Protein AF-A0A2D4EKM4-F1 (afdb_monomer_lite)

Radius of gyration: 16.89 Å; chains: 1; bounding box: 42×37×48 Å

Organism: Micrurus corallinus (NCBI:txid54390)

Secondary structure (DSSP, 8-state):
---HHHHHHHHHTTHHHHHHHHHH--GGGTTSSS--S--HHHHHHHHHHHHHHHHTS-SSHHHHHHHHHHHHHHHHHHHHHHHHHHHHHHHTT--GGGSPPPPTTTTTHHHHHHHHHHHTTSHHHHHHHHHTTHHHHHHHHHHHHHHHH-S---HHHHHHHHHHHHHHHHHHTT-HHHHHHHHHT-HHHHHT-

Sequence (193 aa):
SSSQDSCIAMRQSGCLPLLIQLLHGNDKDSVLLGNSRGSKEARARASAALHNIIHSQPDDKRGRREIRVLHLLEQIRAYCETCWEWQEAHDQGMDQDKNPMPAPVDHQICPAVCVLMKLSFDEEHRHAMNELGGLQAIAELLQVDCEMYGLTNDHYSVTLRRYAGMALTNLTFGDVANKVGLNLFGFTVIFAL

InterPro domains:
  IPR000225 Armadillo [SM00185] (3-55)
  IPR000225 Armadillo [SM00185] (122-173)
  IPR011989 Armadillo-like helical [G3DSA:1.25.10.10] (1-186)
  IPR016024 Armadillo-type fold [SSF48371] (3-179)
  IPR026818 Adenomatous polyposis coli (APC) family [PTHR12607] (1-180)
  IPR041257 Adenomatous polyposis coli (APC) repeat [PF18797] (56-129)

pLDDT: mean 84.2, std 14.73, range [34.88, 98.12]

Structure (mmCIF, N/CA/C/O backbone):
data_AF-A0A2D4EKM4-F1
#
_entry.id   AF-A0A2D4EKM4-F1
#
loop_
_atom_site.group_PDB
_atom_site.id
_atom_site.type_symbol
_atom_site.label_atom_id
_atom_site.label_alt_id
_atom_site.label_comp_id
_atom_site.label_asym_id
_atom_site.label_entity_id
_atom_site.label_seq_id
_atom_site.pdbx_PDB_ins_code
_atom_site.Cartn_x
_atom_site.Cartn_y
_atom_site.Cartn_z
_atom_site.occupancy
_atom_site.B_iso_or_equiv
_atom_site.auth_seq_id
_atom_site.auth_comp_id
_atom_site.auth_asym_id
_atom_site.auth_atom_id
_atom_site.pdbx_PDB_model_num
ATOM 1 N N . SER A 1 1 ? -15.836 18.345 -0.796 1.00 41.06 1 SER A N 1
ATOM 2 C CA . SER A 1 1 ? -16.408 18.533 0.549 1.00 41.06 1 SER A CA 1
ATOM 3 C C . SER A 1 1 ? -15.737 17.523 1.463 1.00 41.06 1 SER A C 1
ATOM 5 O O . SER A 1 1 ? -15.853 16.342 1.179 1.00 41.06 1 SER A O 1
ATOM 7 N N . SER A 1 2 ? -14.929 17.956 2.431 1.00 62.12 2 SER A N 1
ATOM 8 C CA . SER A 1 2 ? -14.086 17.078 3.265 1.00 62.12 2 SER A CA 1
ATOM 9 C C . SER A 1 2 ? -14.175 17.545 4.717 1.00 62.12 2 SER A C 1
ATOM 11 O O . SER A 1 2 ? -13.229 18.123 5.246 1.00 62.12 2 SER A O 1
ATOM 13 N N . SER A 1 3 ? -15.344 17.397 5.343 1.00 80.38 3 SER A N 1
ATOM 14 C CA . SER A 1 3 ? -15.441 17.608 6.789 1.00 80.38 3 SER A CA 1
ATOM 15 C C . SER A 1 3 ? -14.925 16.371 7.522 1.00 80.38 3 SER A C 1
ATOM 17 O O . SER A 1 3 ? -15.154 15.245 7.076 1.00 80.38 3 SER A O 1
ATOM 19 N N . GLN A 1 4 ? -14.246 16.577 8.651 1.00 83.69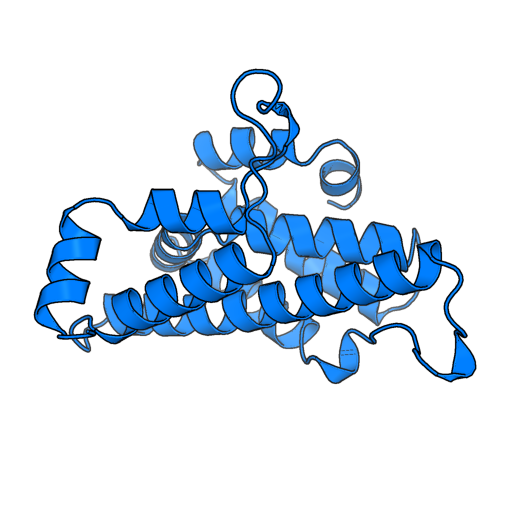 4 GLN A N 1
ATOM 20 C CA . GLN A 1 4 ? -13.749 15.500 9.514 1.00 83.69 4 GLN A CA 1
ATOM 21 C C . GLN A 1 4 ? -14.877 14.526 9.903 1.00 83.69 4 GLN A C 1
ATOM 23 O O . GLN A 1 4 ? -14.699 13.311 9.838 1.00 83.69 4 GLN A O 1
ATOM 28 N N . ASP A 1 5 ? -16.075 15.053 10.171 1.00 85.94 5 ASP A N 1
ATOM 29 C CA . ASP A 1 5 ? -17.273 14.257 10.459 1.00 85.94 5 ASP A CA 1
ATOM 30 C C . ASP A 1 5 ? -17.682 13.349 9.290 1.00 85.94 5 ASP A C 1
ATOM 32 O O . ASP A 1 5 ? -18.097 12.210 9.505 1.00 85.94 5 ASP A O 1
ATOM 36 N N . SER A 1 6 ? -17.508 13.806 8.041 1.00 88.31 6 SER A N 1
ATOM 37 C CA . SER A 1 6 ? -17.771 12.975 6.857 1.00 88.31 6 SER A CA 1
ATOM 38 C C . SER A 1 6 ? -16.787 11.809 6.770 1.00 88.31 6 SER A C 1
ATOM 40 O O . SER A 1 6 ? -17.187 10.694 6.450 1.00 88.31 6 SER A O 1
ATOM 42 N N . CYS A 1 7 ? -15.507 12.033 7.081 1.00 90.44 7 CYS A N 1
ATOM 43 C CA . CYS A 1 7 ? -14.489 10.980 7.103 1.00 90.44 7 CYS A CA 1
ATOM 44 C C . CYS A 1 7 ? -14.768 9.923 8.178 1.00 90.44 7 CYS A C 1
ATOM 46 O O . CYS A 1 7 ? -14.654 8.724 7.913 1.00 90.44 7 CYS A O 1
ATOM 48 N N . ILE A 1 8 ? -15.194 10.362 9.365 1.00 87.50 8 ILE A N 1
ATOM 49 C CA . ILE A 1 8 ? -15.592 9.470 10.459 1.00 87.50 8 ILE A CA 1
ATOM 50 C C . ILE A 1 8 ? -16.813 8.638 10.044 1.00 87.50 8 ILE A C 1
ATOM 52 O O . ILE A 1 8 ? -16.794 7.412 10.175 1.00 87.50 8 ILE A O 1
ATOM 56 N N . ALA A 1 9 ? -17.839 9.275 9.471 1.00 89.31 9 ALA A N 1
ATOM 57 C CA . ALA A 1 9 ? -19.031 8.588 8.977 1.00 89.31 9 ALA A CA 1
ATOM 58 C C . ALA A 1 9 ? -18.700 7.575 7.865 1.00 89.31 9 ALA A C 1
ATOM 60 O O . ALA A 1 9 ? -19.178 6.440 7.897 1.00 89.31 9 ALA A O 1
ATOM 61 N N . MET A 1 10 ? -17.823 7.935 6.919 1.00 90.00 10 MET A N 1
ATOM 62 C CA . MET A 1 10 ? -17.363 7.021 5.867 1.00 90.00 10 MET A CA 1
ATOM 63 C C . MET A 1 10 ? -16.674 5.788 6.453 1.00 90.00 10 MET A C 1
ATOM 65 O O . MET A 1 10 ? -16.961 4.665 6.031 1.00 90.00 10 MET A O 1
ATOM 69 N N . ARG A 1 11 ? -15.814 5.960 7.462 1.00 89.50 11 ARG A N 1
ATOM 70 C CA . ARG A 1 11 ? -15.169 4.822 8.121 1.00 89.50 11 ARG A CA 1
ATOM 71 C C . ARG A 1 11 ? -16.187 3.900 8.790 1.00 89.50 11 ARG A C 1
ATOM 73 O O . ARG A 1 11 ? -16.121 2.689 8.601 1.00 89.50 11 ARG A O 1
ATOM 80 N N . GLN A 1 12 ? -17.144 4.471 9.519 1.00 89.31 12 GLN A N 1
ATOM 81 C CA 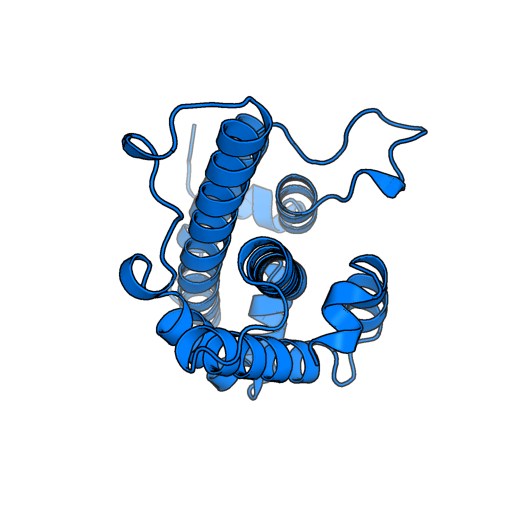. GLN A 1 12 ? -18.196 3.717 10.211 1.00 89.31 12 GLN A CA 1
ATOM 82 C C . GLN A 1 12 ? -19.139 2.989 9.247 1.00 89.31 12 GLN A C 1
ATOM 84 O O . GLN A 1 12 ? -19.635 1.915 9.573 1.00 89.31 12 GLN A O 1
ATOM 89 N N . SER A 1 13 ? -19.345 3.531 8.045 1.00 89.94 13 SER A N 1
ATOM 90 C CA . SER A 1 13 ? -20.159 2.899 7.000 1.00 89.94 13 SER A CA 1
ATOM 91 C C . SER A 1 13 ? -19.494 1.695 6.318 1.00 89.94 13 SER A C 1
ATOM 93 O O . SER A 1 13 ? -20.121 1.055 5.479 1.00 89.94 13 SER A O 1
ATOM 95 N N . GLY A 1 14 ? -18.235 1.380 6.650 1.00 87.06 14 GLY A N 1
ATOM 96 C CA . GLY A 1 14 ? -17.497 0.295 6.000 1.00 87.06 14 GLY A CA 1
ATOM 97 C C . GLY A 1 14 ? -16.960 0.672 4.618 1.00 87.06 14 GLY A C 1
ATOM 98 O O . GLY A 1 14 ? -16.847 -0.182 3.745 1.00 87.06 14 GLY A O 1
ATOM 99 N N . CYS A 1 15 ? -16.612 1.946 4.403 1.00 91.31 15 CYS A N 1
ATOM 100 C CA . CYS A 1 15 ? -16.069 2.417 3.125 1.00 91.31 15 CYS A CA 1
ATOM 101 C C . CYS A 1 15 ? -14.642 1.893 2.847 1.00 91.31 15 CYS A C 1
ATOM 103 O O . CYS A 1 15 ? -14.245 1.771 1.692 1.00 91.31 15 CYS A O 1
ATOM 105 N N . LEU A 1 16 ? -13.870 1.539 3.887 1.00 91.81 16 LEU A N 1
ATOM 106 C CA . LEU A 1 16 ? -12.467 1.121 3.740 1.00 91.81 16 LEU A CA 1
ATOM 107 C C . LEU A 1 16 ? -12.286 -0.088 2.796 1.00 91.81 16 LEU A C 1
ATOM 109 O O . LEU A 1 16 ? -11.547 0.063 1.825 1.00 91.81 16 LEU A O 1
ATOM 113 N N . PRO A 1 17 ? -12.978 -1.234 2.973 1.00 90.69 17 PRO A N 1
ATOM 114 C CA . PRO A 1 17 ? -12.890 -2.348 2.027 1.00 90.69 17 PRO A CA 1
ATOM 115 C C . PRO A 1 17 ? -13.188 -1.965 0.573 1.00 90.69 17 PRO A C 1
ATOM 117 O O . PRO A 1 17 ? -12.512 -2.452 -0.328 1.00 90.69 17 PRO A O 1
ATOM 120 N N . LEU A 1 18 ? -14.150 -1.065 0.335 1.00 90.38 18 LEU A N 1
ATOM 121 C CA . LEU A 1 18 ? -14.505 -0.611 -1.014 1.00 90.38 18 LEU A CA 1
ATOM 122 C C . LEU A 1 18 ? -13.376 0.213 -1.645 1.00 90.38 18 LEU A C 1
ATOM 124 O O . LEU A 1 18 ? -13.061 0.041 -2.819 1.00 90.38 18 LEU A O 1
ATOM 128 N N . LEU A 1 19 ? -12.725 1.080 -0.863 1.00 92.62 19 LEU A N 1
ATOM 129 C CA . LEU A 1 19 ? -11.557 1.834 -1.324 1.00 92.62 19 LEU A CA 1
ATOM 130 C C . LEU A 1 19 ? -10.381 0.905 -1.639 1.00 92.62 19 LEU A C 1
ATOM 132 O O . LEU A 1 19 ? -9.724 1.084 -2.660 1.00 92.62 19 LEU A O 1
ATOM 136 N N . ILE A 1 20 ? -10.144 -0.112 -0.805 1.00 92.56 20 ILE A N 1
ATOM 137 C CA . ILE A 1 20 ? -9.109 -1.124 -1.058 1.00 92.56 20 ILE A CA 1
ATOM 138 C C . ILE A 1 20 ? -9.425 -1.931 -2.324 1.00 92.56 20 ILE A C 1
ATOM 140 O O . ILE A 1 20 ? -8.522 -2.177 -3.120 1.00 92.56 20 ILE A O 1
ATOM 144 N N . GLN A 1 21 ? -10.692 -2.279 -2.567 1.00 89.50 21 GLN A N 1
ATOM 145 C CA . GLN A 1 21 ? -11.119 -2.925 -3.813 1.00 89.50 21 GLN A CA 1
ATOM 146 C C . GLN A 1 21 ? -10.895 -2.036 -5.041 1.00 89.50 21 GLN A C 1
ATOM 148 O O . GLN A 1 21 ? -10.457 -2.534 -6.070 1.00 89.50 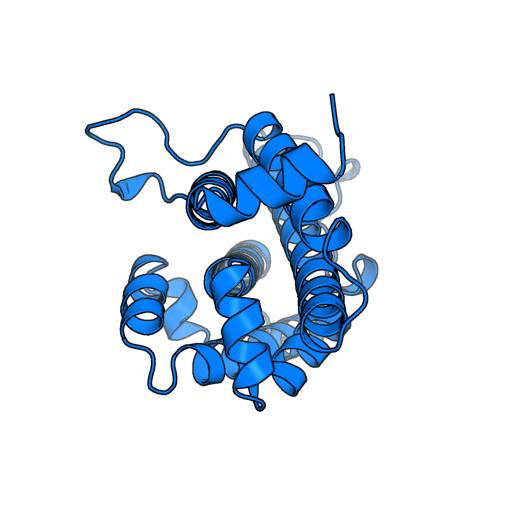21 GLN A O 1
ATOM 153 N N . LEU A 1 22 ? -11.131 -0.726 -4.948 1.00 89.75 22 LEU A N 1
ATOM 154 C CA . LEU A 1 22 ? -10.832 0.194 -6.051 1.00 89.75 22 LEU A CA 1
ATOM 155 C C . LEU A 1 22 ? -9.328 0.317 -6.330 1.00 89.75 22 LEU A C 1
ATOM 157 O O . LEU A 1 22 ? -8.943 0.541 -7.477 1.00 89.75 22 LEU A O 1
ATOM 161 N N . LEU A 1 23 ? -8.491 0.189 -5.294 1.00 90.62 23 LEU A N 1
ATOM 162 C CA . LEU A 1 23 ? -7.032 0.248 -5.408 1.00 90.62 23 LEU A CA 1
ATOM 163 C C . LEU A 1 23 ? -6.433 -1.036 -5.997 1.00 90.62 23 LEU A C 1
ATOM 165 O O . LEU A 1 23 ? -5.557 -0.941 -6.850 1.00 90.62 23 LEU A O 1
ATOM 169 N N . HIS A 1 24 ? -6.917 -2.202 -5.558 1.00 87.38 24 HIS A N 1
ATOM 170 C CA . HIS A 1 24 ? -6.272 -3.507 -5.772 1.00 87.38 24 HIS A CA 1
ATOM 171 C C . HIS A 1 24 ? -7.171 -4.561 -6.448 1.00 87.38 24 HIS A C 1
ATOM 173 O O . HIS A 1 24 ? -6.837 -5.745 -6.488 1.00 87.38 24 HIS A O 1
ATOM 179 N N . GLY A 1 25 ? -8.358 -4.174 -6.918 1.00 73.25 25 GLY A N 1
ATOM 180 C CA . GLY A 1 25 ? -9.308 -5.075 -7.570 1.00 73.25 25 GLY A CA 1
ATOM 181 C C . GLY A 1 25 ? -8.696 -5.749 -8.797 1.00 73.25 25 GLY A C 1
ATOM 182 O O . GLY A 1 25 ? -8.122 -5.084 -9.658 1.00 73.25 25 GLY A O 1
ATOM 183 N N . ASN A 1 26 ? -8.816 -7.078 -8.865 1.00 56.72 26 ASN A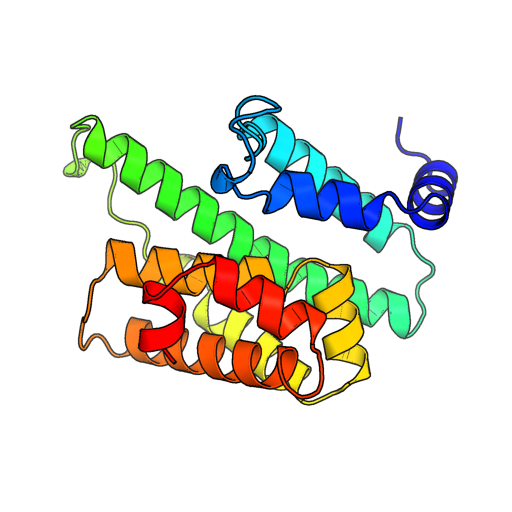 N 1
ATOM 184 C CA . ASN A 1 26 ? -8.266 -7.892 -9.944 1.00 56.72 26 ASN A CA 1
ATOM 185 C C . ASN A 1 26 ? -9.327 -8.086 -11.043 1.00 56.72 26 ASN A C 1
ATOM 187 O O . ASN A 1 26 ? -10.459 -8.470 -10.752 1.00 56.72 26 ASN A O 1
ATOM 191 N N . ASP A 1 27 ? -8.960 -7.888 -12.310 1.00 50.34 27 ASP A N 1
ATOM 192 C CA . ASP A 1 27 ? -9.871 -7.995 -13.467 1.00 50.34 27 ASP A CA 1
ATOM 193 C C . ASP A 1 27 ? -10.402 -9.425 -13.722 1.00 50.34 27 ASP A C 1
ATOM 195 O O . ASP A 1 27 ? -11.248 -9.639 -14.588 1.00 50.34 27 ASP A O 1
ATOM 199 N N . LYS A 1 28 ? -9.936 -10.445 -12.990 1.00 44.53 28 LYS A N 1
ATOM 200 C CA . LYS A 1 28 ? -10.238 -11.854 -13.304 1.00 44.53 28 LYS A CA 1
ATOM 201 C C . LYS A 1 28 ? -11.641 -12.338 -12.912 1.00 44.53 28 LYS A C 1
ATOM 203 O O . LYS A 1 28 ? -12.100 -13.304 -13.511 1.00 44.53 28 LYS A O 1
ATOM 208 N N . ASP A 1 29 ? -12.355 -11.639 -12.028 1.00 40.59 29 ASP A N 1
ATOM 209 C CA . ASP A 1 29 ? -13.800 -11.860 -11.793 1.00 40.59 29 ASP A CA 1
ATOM 210 C C . ASP A 1 29 ? -14.688 -10.941 -12.668 1.00 40.59 29 ASP A C 1
ATOM 212 O O . ASP A 1 29 ? -15.919 -10.995 -12.639 1.00 40.59 29 ASP A O 1
ATOM 216 N N . SER A 1 30 ? -14.062 -10.111 -13.509 1.00 41.22 30 SER A N 1
ATOM 217 C CA . SER A 1 30 ? -14.670 -9.007 -14.261 1.00 41.22 30 SER A CA 1
ATOM 218 C C . SER A 1 30 ? -15.316 -9.437 -15.589 1.00 41.22 30 SER A C 1
ATOM 220 O O . SER A 1 30 ? -15.558 -8.607 -16.459 1.00 41.22 30 SER A O 1
ATOM 222 N N . VAL A 1 31 ? -15.635 -10.725 -15.774 1.00 43.66 31 VAL A N 1
ATOM 223 C CA . VAL A 1 31 ? -16.451 -11.166 -16.928 1.00 43.66 31 VAL A CA 1
ATOM 224 C C . VAL A 1 31 ? -17.924 -10.754 -16.745 1.00 43.66 31 VAL A C 1
ATOM 226 O O . VAL A 1 31 ? -18.661 -10.656 -17.722 1.00 43.66 31 VAL A O 1
ATOM 229 N N . LEU A 1 32 ? -18.358 -10.459 -15.511 1.00 44.47 32 LEU A N 1
ATOM 230 C CA . LEU A 1 32 ? -19.749 -10.093 -15.195 1.00 44.47 32 LEU A CA 1
ATOM 231 C C . LEU A 1 32 ? -19.972 -8.602 -14.882 1.00 44.47 32 LEU A C 1
ATOM 233 O O . LEU A 1 32 ? -21.097 -8.121 -14.990 1.00 44.47 32 LEU A O 1
ATOM 237 N N . LEU A 1 33 ? -18.923 -7.857 -14.533 1.00 39.38 33 LEU A N 1
ATOM 238 C CA . LEU A 1 33 ? -18.944 -6.409 -14.300 1.00 39.38 33 LEU A CA 1
ATOM 239 C C . LEU A 1 33 ? -17.641 -5.869 -14.885 1.00 39.38 33 LEU A C 1
ATOM 241 O O . LEU A 1 33 ? -16.592 -6.279 -14.414 1.00 39.38 33 LEU A O 1
ATOM 245 N N . GLY A 1 34 ? -17.688 -5.061 -15.946 1.00 34.88 34 GLY A N 1
ATOM 246 C CA . GLY A 1 34 ? -16.503 -4.656 -16.718 1.00 34.88 34 GLY A CA 1
ATOM 247 C C . GLY A 1 34 ? -15.363 -4.049 -15.887 1.00 34.88 34 GLY A C 1
ATOM 248 O O . GLY A 1 34 ? -15.618 -3.443 -14.852 1.00 34.88 34 GLY A O 1
ATOM 249 N N . ASN A 1 35 ? -14.133 -4.252 -16.375 1.00 35.91 35 ASN A N 1
ATOM 250 C CA . ASN A 1 35 ? -12.821 -3.808 -15.876 1.00 35.91 35 ASN A CA 1
ATOM 251 C C . ASN A 1 35 ? -12.819 -3.235 -14.446 1.00 35.91 35 ASN A C 1
ATOM 253 O O . ASN A 1 35 ? -13.069 -2.047 -14.230 1.00 35.91 35 ASN A O 1
ATOM 257 N N . SER A 1 36 ? -12.525 -4.089 -13.467 1.00 47.16 36 SER A N 1
ATOM 258 C CA . SER A 1 36 ? -12.631 -3.782 -12.037 1.00 47.16 36 SER A CA 1
ATOM 259 C C . SER A 1 36 ? -11.334 -3.268 -11.411 1.00 47.16 36 SER A C 1
ATOM 261 O O . SER A 1 36 ? -11.367 -2.806 -10.268 1.00 47.16 36 SER A O 1
ATOM 263 N N . ARG A 1 37 ? -10.201 -3.274 -12.128 1.00 56.47 37 ARG A N 1
ATOM 264 C CA . ARG A 1 37 ? -9.080 -2.417 -11.732 1.00 56.47 37 ARG A CA 1
ATOM 265 C C . ARG A 1 37 ? -9.471 -0.977 -12.056 1.00 56.47 37 ARG A C 1
ATOM 267 O O . ARG A 1 37 ? -9.564 -0.596 -13.222 1.00 56.47 37 ARG A O 1
ATOM 274 N N . GLY A 1 38 ? -9.769 -0.185 -11.024 1.00 58.66 38 GLY A N 1
ATOM 275 C CA . GLY A 1 38 ? -10.218 1.192 -11.211 1.00 58.66 38 GLY A CA 1
ATOM 276 C C . GLY A 1 38 ? -9.265 1.963 -12.133 1.00 58.66 38 GLY A C 1
ATOM 277 O O . GLY A 1 38 ? -8.043 1.830 -12.019 1.00 58.66 38 GLY A O 1
ATOM 278 N N . SER A 1 39 ? -9.815 2.789 -13.034 1.00 76.19 39 SER A N 1
ATOM 279 C CA . SER A 1 39 ? -9.021 3.728 -13.848 1.00 76.19 39 SER A CA 1
ATOM 280 C C . SER A 1 39 ? -7.977 4.444 -12.976 1.00 76.19 39 SER A C 1
ATOM 282 O O . SER A 1 39 ? -8.220 4.665 -11.787 1.00 76.19 39 SER A O 1
ATOM 284 N N . LYS A 1 40 ? -6.826 4.839 -13.538 1.00 81.88 40 LYS A N 1
ATOM 285 C CA . LYS A 1 40 ? -5.774 5.595 -12.823 1.00 81.88 40 LYS A CA 1
ATOM 286 C C . LYS A 1 40 ? -6.359 6.722 -11.963 1.00 81.88 40 LYS A C 1
ATOM 288 O O . LYS A 1 40 ? -5.983 6.895 -10.807 1.00 81.88 40 LYS A O 1
ATOM 293 N N . GLU A 1 41 ? -7.362 7.427 -12.484 1.00 85.94 41 GLU A N 1
ATOM 294 C CA . GLU A 1 41 ? -8.055 8.467 -11.728 1.00 85.94 41 GLU A CA 1
ATOM 295 C C . GLU A 1 41 ? -8.902 7.935 -10.562 1.00 85.94 41 GLU A C 1
ATOM 297 O O . GLU A 1 41 ? -8.974 8.569 -9.511 1.00 85.94 41 GLU A O 1
ATOM 302 N N . ALA A 1 42 ? -9.577 6.796 -10.730 1.00 87.50 42 ALA A N 1
ATOM 303 C CA . ALA A 1 42 ? -10.344 6.158 -9.664 1.00 87.50 42 ALA A CA 1
ATOM 304 C C . ALA A 1 42 ? -9.421 5.692 -8.529 1.00 87.50 42 ALA A C 1
ATOM 306 O O . ALA A 1 42 ? -9.741 5.925 -7.365 1.00 87.50 42 ALA A O 1
ATOM 307 N N . ARG A 1 43 ? -8.246 5.139 -8.859 1.00 89.69 43 ARG A N 1
ATOM 308 C CA . ARG A 1 43 ? -7.214 4.767 -7.878 1.00 89.69 43 ARG A CA 1
ATOM 309 C C . ARG A 1 43 ? -6.664 5.986 -7.142 1.00 89.69 43 ARG A C 1
ATOM 311 O O . ARG A 1 43 ? -6.627 5.982 -5.915 1.00 89.69 43 ARG A O 1
ATOM 318 N N . ALA A 1 44 ? -6.346 7.067 -7.857 1.00 90.38 44 ALA A N 1
ATOM 319 C CA . ALA A 1 44 ? -5.902 8.317 -7.238 1.00 90.38 44 ALA A CA 1
ATOM 320 C C . ALA A 1 44 ? -6.956 8.890 -6.271 1.00 90.38 44 ALA A C 1
ATOM 322 O O . ALA A 1 44 ? -6.634 9.277 -5.146 1.00 90.38 44 ALA A O 1
ATOM 323 N N . ARG A 1 45 ? -8.237 8.884 -6.671 1.00 92.38 45 ARG A N 1
ATOM 324 C CA . ARG A 1 45 ? -9.356 9.304 -5.809 1.00 92.38 45 ARG A CA 1
ATOM 325 C C . ARG A 1 45 ? -9.524 8.381 -4.600 1.00 92.38 45 ARG A C 1
ATOM 327 O O . ARG A 1 45 ? -9.729 8.882 -3.497 1.00 92.38 45 ARG A O 1
ATOM 334 N N . ALA A 1 46 ? -9.412 7.064 -4.784 1.00 93.81 46 ALA A N 1
ATOM 335 C CA . ALA A 1 46 ? -9.514 6.092 -3.699 1.00 93.81 46 ALA A CA 1
ATOM 336 C C . ALA A 1 46 ? -8.367 6.240 -2.687 1.00 93.81 46 ALA A C 1
ATOM 338 O O . ALA A 1 46 ? -8.620 6.261 -1.484 1.00 93.81 46 ALA A O 1
ATOM 339 N N . SER A 1 47 ? -7.132 6.435 -3.162 1.00 94.12 47 SER A N 1
ATOM 340 C CA . SER A 1 47 ? -5.961 6.692 -2.316 1.00 94.12 47 SER A CA 1
ATOM 341 C C . SER A 1 47 ? -6.128 7.979 -1.510 1.00 94.12 47 SER A C 1
ATOM 343 O O . SER A 1 47 ? -5.907 7.979 -0.303 1.00 94.12 47 SER A O 1
ATOM 345 N N . ALA A 1 48 ? -6.585 9.064 -2.143 1.00 94.56 48 ALA A N 1
ATOM 346 C CA . ALA A 1 48 ? -6.835 10.329 -1.455 1.00 94.56 48 ALA A CA 1
ATOM 347 C C . ALA A 1 48 ? -7.964 10.218 -0.414 1.00 94.56 48 ALA A C 1
ATOM 349 O O . ALA A 1 48 ? -7.862 10.767 0.682 1.00 94.56 48 ALA A O 1
ATOM 350 N N . ALA A 1 49 ? -9.040 9.492 -0.728 1.00 94.69 49 ALA A N 1
ATOM 351 C CA . ALA A 1 49 ? -10.124 9.243 0.220 1.00 94.69 49 ALA A CA 1
ATOM 352 C C . ALA A 1 49 ? -9.644 8.414 1.421 1.00 94.69 49 ALA A C 1
ATOM 354 O O . ALA A 1 49 ? -9.947 8.767 2.561 1.00 94.69 49 ALA A O 1
ATOM 355 N N . LEU A 1 50 ? -8.857 7.361 1.173 1.00 95.50 50 LEU A N 1
ATOM 356 C CA . LEU A 1 50 ? -8.246 6.543 2.217 1.00 95.50 50 LEU A CA 1
ATOM 357 C C . LEU A 1 50 ? -7.357 7.403 3.124 1.00 95.50 50 LEU A C 1
ATOM 359 O O . LEU A 1 50 ? -7.550 7.396 4.338 1.00 95.50 50 LEU A O 1
ATOM 363 N N . HIS A 1 51 ? -6.473 8.214 2.539 1.00 96.19 51 HIS A N 1
ATOM 364 C CA . HIS A 1 51 ? -5.630 9.168 3.260 1.00 96.19 51 HIS A CA 1
ATOM 365 C C . HIS A 1 51 ? -6.440 10.074 4.186 1.00 96.19 51 HIS A C 1
ATOM 367 O O . HIS A 1 51 ? -6.192 10.125 5.392 1.00 96.19 51 HIS A O 1
ATOM 373 N N . ASN A 1 52 ? -7.473 10.722 3.650 1.00 95.06 52 ASN A N 1
ATOM 374 C CA . ASN A 1 52 ? -8.311 11.633 4.421 1.00 95.06 52 ASN A CA 1
ATOM 375 C C . ASN A 1 52 ? -9.031 10.924 5.575 1.00 95.06 52 ASN A C 1
ATOM 377 O O . ASN A 1 52 ? -9.108 11.477 6.671 1.00 95.06 52 ASN A O 1
ATOM 381 N N . ILE A 1 53 ? -9.535 9.704 5.363 1.00 94.50 53 ILE A N 1
ATOM 382 C CA . ILE A 1 53 ? -10.220 8.930 6.406 1.00 94.50 53 ILE A CA 1
ATOM 383 C C . ILE A 1 53 ? -9.266 8.578 7.549 1.00 94.50 53 ILE A C 1
ATOM 385 O O . ILE A 1 53 ? -9.618 8.762 8.714 1.00 94.50 53 ILE A O 1
ATOM 389 N N . ILE A 1 54 ? -8.066 8.092 7.229 1.00 94.88 54 ILE A N 1
ATOM 390 C CA . ILE A 1 54 ? -7.079 7.685 8.235 1.00 94.88 54 ILE A CA 1
ATOM 391 C C . ILE A 1 54 ? -6.542 8.893 9.007 1.00 94.88 54 ILE A C 1
ATOM 393 O O . ILE A 1 54 ? -6.454 8.839 10.230 1.00 94.88 54 ILE A O 1
ATOM 397 N N . HIS A 1 55 ? -6.275 10.011 8.331 1.00 93.31 55 HIS A N 1
ATOM 398 C CA . HIS A 1 55 ? -5.787 11.237 8.972 1.00 93.31 55 HIS A CA 1
ATOM 399 C C . HIS A 1 55 ? -6.860 12.014 9.753 1.00 93.31 55 HIS A C 1
ATOM 401 O O . HIS A 1 55 ? -6.518 12.859 10.575 1.00 93.31 55 HIS A O 1
ATOM 407 N N . SER A 1 56 ? -8.149 11.736 9.528 1.00 91.31 56 SER A N 1
ATOM 408 C CA . SER A 1 56 ? -9.258 12.363 10.271 1.00 91.31 56 SER A CA 1
ATOM 409 C C . SER A 1 56 ? -9.539 11.705 11.629 1.00 91.31 56 SER A C 1
ATOM 411 O O . SER A 1 56 ? -10.355 12.218 12.402 1.00 91.31 56 SER A O 1
ATOM 413 N N . GLN A 1 57 ? -8.901 10.565 11.908 1.00 84.62 57 GLN A N 1
ATOM 414 C CA . GLN A 1 57 ? -9.022 9.831 13.166 1.00 84.62 57 GLN A CA 1
ATOM 415 C C . GLN A 1 57 ? -8.403 10.617 14.337 1.00 84.62 57 GLN A C 1
ATOM 417 O O . GLN A 1 57 ? -7.482 11.409 14.132 1.00 84.62 57 GLN A O 1
ATOM 422 N N . PRO A 1 58 ? -8.873 10.401 15.579 1.00 83.81 58 PRO A N 1
ATOM 423 C CA . PRO A 1 58 ? -8.232 10.976 16.758 1.00 83.81 58 PRO A CA 1
ATOM 424 C C . PRO A 1 58 ? -6.771 10.507 16.886 1.00 83.81 58 PRO A C 1
ATOM 426 O O . PRO A 1 58 ? -6.440 9.373 16.535 1.00 83.81 58 PRO A O 1
ATOM 429 N N . ASP A 1 59 ? -5.904 11.369 17.426 1.00 89.50 59 ASP A N 1
ATOM 430 C CA . ASP A 1 59 ? -4.469 11.096 17.623 1.00 89.50 59 ASP A CA 1
ATOM 431 C C . ASP A 1 59 ? -4.214 10.148 18.814 1.00 89.50 59 ASP A C 1
ATOM 433 O O . ASP A 1 59 ? -3.624 10.500 19.839 1.00 89.50 59 ASP A O 1
ATOM 437 N N . ASP A 1 60 ? -4.720 8.921 18.706 1.00 92.88 60 ASP A N 1
ATOM 438 C CA . ASP A 1 60 ? -4.512 7.852 19.674 1.00 92.88 60 ASP A CA 1
ATOM 439 C C . ASP A 1 60 ? -3.412 6.868 19.215 1.00 92.88 60 ASP A C 1
ATOM 441 O O . ASP A 1 60 ? -2.676 7.083 18.246 1.00 92.88 60 ASP A O 1
ATOM 445 N N . LYS A 1 61 ? -3.205 5.781 19.969 1.00 93.62 61 LYS A N 1
ATOM 446 C CA . LYS A 1 61 ? -2.190 4.773 19.610 1.00 93.62 61 LYS A CA 1
ATOM 447 C C . LYS A 1 61 ? -2.524 4.047 18.300 1.00 93.62 61 LYS A C 1
ATOM 449 O O . LYS A 1 61 ? -1.600 3.713 17.561 1.00 93.62 61 LYS A O 1
ATOM 454 N N . ARG A 1 62 ? -3.810 3.809 18.018 1.00 93.50 62 ARG A N 1
ATOM 455 C CA . ARG A 1 62 ? -4.269 3.115 16.809 1.00 93.50 62 ARG A CA 1
ATOM 456 C C . ARG A 1 62 ? -4.143 4.029 15.593 1.00 93.50 62 ARG A C 1
ATOM 458 O O . ARG A 1 62 ? -3.561 3.612 14.599 1.00 93.50 62 ARG A O 1
ATOM 465 N N . GLY A 1 63 ? -4.597 5.276 15.691 1.00 93.88 63 GLY A N 1
ATOM 466 C CA . GLY A 1 63 ? -4.503 6.276 14.630 1.00 93.88 63 GLY A CA 1
ATOM 467 C C . GLY A 1 63 ? -3.058 6.500 14.191 1.00 93.88 63 GLY A C 1
ATOM 468 O O . GLY A 1 63 ? -2.749 6.394 13.008 1.00 93.88 63 GLY A O 1
ATOM 469 N N . ARG A 1 64 ? -2.123 6.669 15.138 1.00 95.25 64 ARG A N 1
ATOM 470 C CA . ARG A 1 64 ? -0.688 6.800 14.810 1.00 95.25 64 ARG A CA 1
ATOM 471 C C . ARG A 1 64 ? -0.110 5.570 14.114 1.00 95.25 64 ARG A C 1
ATOM 473 O O . ARG A 1 64 ? 0.756 5.706 13.248 1.00 95.25 64 ARG A O 1
ATOM 480 N N . ARG A 1 65 ? -0.581 4.374 14.477 1.00 96.56 65 ARG A N 1
ATOM 481 C CA . ARG A 1 65 ? -0.199 3.120 13.819 1.00 96.56 65 ARG A CA 1
ATOM 482 C C . ARG A 1 65 ? -0.699 3.079 12.380 1.00 96.56 65 ARG A C 1
ATOM 484 O O . ARG A 1 65 ? 0.090 2.816 11.478 1.00 96.56 65 ARG A O 1
ATOM 491 N N . GLU A 1 66 ? -1.978 3.368 12.173 1.00 96.44 66 GLU A N 1
ATOM 492 C CA . GLU A 1 66 ? -2.608 3.381 10.852 1.00 96.44 66 GLU A CA 1
ATOM 493 C C . GLU A 1 66 ? -1.979 4.427 9.935 1.00 96.44 66 GLU A C 1
ATOM 495 O O . GLU A 1 66 ? -1.641 4.095 8.807 1.00 96.44 66 GLU A O 1
ATOM 500 N N . ILE A 1 67 ? -1.729 5.645 10.426 1.00 97.12 67 ILE A N 1
ATOM 501 C CA . ILE A 1 67 ? -1.040 6.702 9.670 1.00 97.12 67 ILE A CA 1
ATOM 502 C C . ILE A 1 67 ? 0.351 6.232 9.237 1.00 97.12 67 ILE A C 1
ATOM 504 O O . ILE A 1 67 ? 0.727 6.366 8.073 1.00 97.12 67 ILE A O 1
ATOM 508 N N . ARG A 1 68 ? 1.121 5.636 10.158 1.00 97.44 68 ARG A N 1
ATOM 509 C CA . ARG A 1 68 ? 2.465 5.135 9.849 1.00 97.44 68 ARG A CA 1
ATOM 510 C C . ARG A 1 68 ? 2.436 4.022 8.804 1.00 97.44 68 ARG A C 1
ATOM 512 O O . ARG A 1 68 ? 3.276 4.018 7.909 1.00 97.44 68 ARG A O 1
ATOM 519 N N . VAL A 1 69 ? 1.514 3.070 8.935 1.00 98.12 69 VAL A N 1
ATOM 520 C CA . VAL A 1 69 ? 1.359 1.975 7.970 1.00 98.12 69 VAL A CA 1
ATOM 521 C C . VAL A 1 69 ? 0.907 2.523 6.620 1.00 98.12 69 VAL A C 1
ATOM 523 O O . VAL A 1 69 ? 1.526 2.199 5.610 1.00 98.12 69 VAL A O 1
ATOM 526 N N . LEU A 1 70 ? -0.107 3.392 6.598 1.00 97.88 70 LEU A N 1
ATOM 527 C CA . LEU A 1 70 ? -0.635 3.979 5.372 1.00 97.88 70 LEU A CA 1
ATOM 528 C C . LEU A 1 70 ? 0.454 4.718 4.598 1.00 97.88 70 LEU A C 1
ATOM 530 O O . LEU A 1 70 ? 0.607 4.467 3.410 1.00 97.88 70 LEU A O 1
ATOM 534 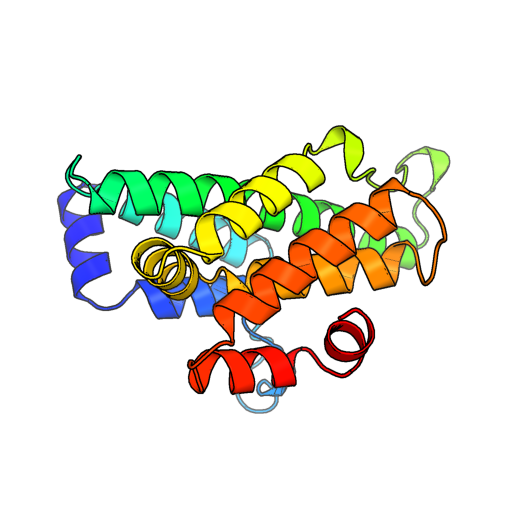N N . HIS A 1 71 ? 1.250 5.546 5.273 1.00 97.12 71 HIS A N 1
ATOM 535 C CA . HIS A 1 71 ? 2.331 6.294 4.638 1.00 97.12 71 HIS A CA 1
ATOM 536 C C . HIS A 1 71 ? 3.329 5.388 3.895 1.00 97.12 71 HIS A C 1
ATOM 538 O O . HIS A 1 71 ? 3.765 5.700 2.789 1.00 97.12 71 HIS A O 1
ATOM 544 N N . LEU A 1 72 ? 3.684 4.241 4.481 1.00 97.75 72 LEU A N 1
ATOM 545 C CA . LEU A 1 72 ? 4.584 3.274 3.845 1.00 97.75 72 LEU A CA 1
ATOM 546 C C . LEU A 1 72 ? 3.912 2.577 2.655 1.00 97.75 72 LEU A C 1
ATOM 548 O O . LEU A 1 72 ? 4.552 2.345 1.632 1.00 97.75 72 LEU A O 1
ATOM 552 N N . LEU A 1 73 ? 2.619 2.263 2.769 1.00 97.50 73 LEU A N 1
ATOM 553 C CA . LEU A 1 73 ? 1.851 1.668 1.675 1.00 97.50 73 LEU A CA 1
ATOM 554 C C . LEU A 1 73 ? 1.630 2.652 0.518 1.00 97.50 73 LEU A C 1
ATOM 556 O O . LEU A 1 73 ? 1.632 2.233 -0.633 1.00 97.50 73 LEU A O 1
ATOM 560 N N . GLU A 1 74 ? 1.472 3.946 0.793 1.00 96.00 74 GLU A N 1
ATOM 561 C CA . GLU A 1 74 ? 1.389 4.995 -0.230 1.00 96.00 74 GLU A CA 1
ATOM 562 C C . GLU A 1 74 ? 2.683 5.092 -1.043 1.00 96.00 74 GLU A C 1
ATOM 564 O O . GLU A 1 74 ? 2.612 5.169 -2.268 1.00 96.00 74 GLU A O 1
ATOM 569 N N . GLN A 1 75 ? 3.854 5.001 -0.397 1.00 95.31 75 GLN A N 1
ATOM 570 C CA . GLN A 1 75 ? 5.142 4.949 -1.104 1.00 95.31 75 GLN A CA 1
ATOM 571 C C . GLN A 1 75 ? 5.221 3.740 -2.044 1.00 95.31 75 GLN A C 1
ATOM 573 O O . GLN A 1 75 ? 5.612 3.877 -3.202 1.00 95.31 75 GLN A O 1
ATOM 578 N N . ILE A 1 76 ? 4.803 2.565 -1.565 1.00 95.50 76 ILE A N 1
ATOM 579 C CA . ILE A 1 76 ? 4.794 1.336 -2.367 1.00 95.50 76 ILE A CA 1
ATOM 580 C C . ILE A 1 76 ? 3.841 1.456 -3.557 1.00 95.50 76 ILE A C 1
ATOM 582 O O . ILE A 1 76 ? 4.239 1.165 -4.683 1.00 95.50 76 ILE A O 1
ATOM 586 N N . ARG A 1 77 ? 2.602 1.908 -3.328 1.00 94.56 77 ARG A N 1
ATOM 587 C CA . ARG A 1 77 ? 1.598 2.075 -4.389 1.00 94.56 77 ARG A CA 1
ATOM 588 C C . ARG A 1 77 ? 2.069 3.062 -5.447 1.00 94.56 77 ARG A C 1
ATOM 590 O O . ARG A 1 77 ? 2.004 2.742 -6.625 1.00 94.56 77 ARG A O 1
ATOM 597 N N . ALA A 1 78 ? 2.585 4.219 -5.031 1.00 92.62 78 ALA A N 1
ATOM 598 C CA . ALA A 1 78 ? 3.099 5.228 -5.952 1.00 92.62 78 ALA A CA 1
ATOM 599 C C . ALA A 1 78 ? 4.228 4.676 -6.832 1.00 92.62 78 ALA A C 1
ATOM 601 O O . ALA A 1 78 ? 4.240 4.924 -8.031 1.00 92.62 78 ALA A O 1
ATOM 602 N N . TYR A 1 79 ? 5.136 3.880 -6.264 1.00 92.88 79 TYR A N 1
ATOM 603 C CA . TYR A 1 79 ? 6.176 3.221 -7.048 1.00 92.88 79 TYR A CA 1
ATOM 604 C C . TYR A 1 79 ? 5.619 2.192 -8.034 1.00 92.88 79 TYR A C 1
ATOM 606 O O . TYR A 1 79 ? 6.034 2.184 -9.190 1.00 92.88 79 TYR A O 1
ATOM 614 N N . CYS A 1 80 ? 4.653 1.369 -7.614 1.00 92.06 80 CYS A N 1
ATOM 615 C CA . CYS A 1 80 ? 4.002 0.418 -8.516 1.00 92.06 80 CYS A CA 1
ATOM 616 C C . CYS A 1 80 ? 3.311 1.141 -9.684 1.00 92.06 80 CYS A C 1
ATOM 618 O O . CYS A 1 80 ? 3.459 0.705 -10.822 1.00 92.06 80 CYS A O 1
ATOM 620 N N . GLU A 1 81 ? 2.634 2.274 -9.435 1.00 90.12 81 GLU A N 1
ATOM 621 C CA . GLU A 1 81 ? 2.086 3.129 -10.503 1.00 90.12 81 GLU A CA 1
ATOM 622 C C . GLU A 1 81 ? 3.163 3.582 -11.484 1.00 90.12 81 GLU A C 1
ATOM 624 O O . GLU A 1 81 ? 3.003 3.388 -12.685 1.00 90.12 81 GLU A O 1
ATOM 629 N N . THR A 1 82 ? 4.278 4.127 -10.989 1.00 90.31 82 THR A N 1
ATOM 630 C CA . THR A 1 82 ? 5.388 4.565 -11.844 1.00 90.31 82 THR A CA 1
ATOM 631 C C . THR A 1 82 ? 5.938 3.415 -12.694 1.00 90.31 82 THR A C 1
ATOM 633 O O . THR A 1 82 ? 6.217 3.604 -13.877 1.00 90.31 82 THR A O 1
ATOM 636 N N . CYS A 1 83 ? 6.070 2.214 -12.122 1.00 89.94 83 CYS A N 1
ATOM 637 C CA . CYS A 1 83 ? 6.504 1.025 -12.855 1.00 89.94 83 CYS A CA 1
ATOM 638 C C . CYS A 1 83 ? 5.513 0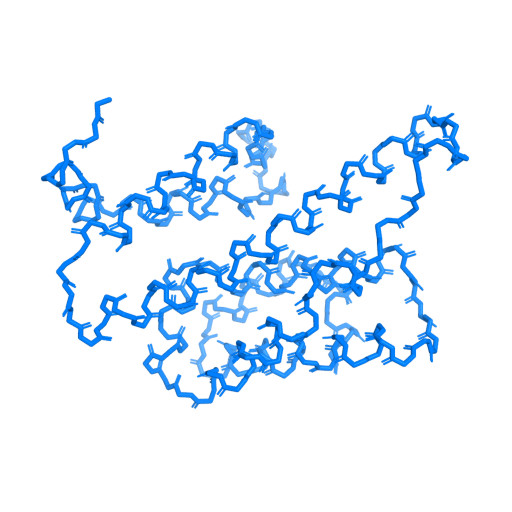.620 -13.952 1.00 89.94 83 CYS A C 1
ATOM 640 O O . CYS A 1 83 ? 5.934 0.396 -15.085 1.00 89.94 83 CYS A O 1
ATOM 642 N N . TRP A 1 84 ? 4.213 0.578 -13.653 1.00 88.31 84 TRP A N 1
ATOM 643 C CA . TRP A 1 84 ? 3.194 0.235 -14.649 1.00 88.31 84 TRP A CA 1
ATOM 644 C C . TRP A 1 84 ? 3.098 1.272 -15.768 1.00 88.31 84 TRP A C 1
ATOM 646 O O . TRP A 1 84 ? 2.995 0.898 -16.931 1.00 88.31 84 TRP A O 1
ATOM 656 N N . GLU A 1 85 ? 3.179 2.564 -15.441 1.00 87.56 85 GLU A N 1
ATOM 657 C CA . GLU A 1 85 ? 3.209 3.643 -16.437 1.00 87.56 85 GLU A CA 1
ATOM 658 C C . GLU A 1 85 ? 4.420 3.520 -17.362 1.00 87.56 85 GLU A C 1
ATOM 660 O O . GLU A 1 85 ? 4.310 3.726 -18.572 1.00 87.56 85 GLU A O 1
ATOM 665 N N . TRP A 1 86 ? 5.574 3.151 -16.805 1.00 88.50 86 TRP A N 1
ATOM 666 C CA . TRP A 1 86 ? 6.766 2.896 -17.598 1.00 88.50 86 TRP A CA 1
ATOM 667 C C . TRP A 1 86 ? 6.610 1.669 -18.502 1.00 88.50 86 TRP A C 1
ATOM 669 O O . TRP A 1 86 ? 6.931 1.760 -19.686 1.00 88.50 86 TRP A O 1
ATOM 679 N N . GLN A 1 87 ? 6.085 0.554 -17.982 1.00 85.00 87 GLN A N 1
ATOM 680 C CA . GLN A 1 87 ? 5.830 -0.660 -18.768 1.00 85.00 87 GLN A CA 1
ATOM 681 C C . GLN A 1 87 ? 4.844 -0.388 -19.914 1.00 85.00 87 GLN A C 1
ATOM 683 O O . GLN A 1 87 ? 5.116 -0.761 -21.050 1.00 85.00 87 GLN A O 1
ATOM 688 N N . GLU A 1 88 ? 3.747 0.329 -19.653 1.00 85.50 88 GLU A N 1
ATOM 689 C CA . GLU A 1 88 ? 2.756 0.687 -20.675 1.00 85.50 88 GLU A CA 1
ATOM 690 C C . GLU A 1 88 ? 3.364 1.581 -21.770 1.00 85.50 88 GLU A C 1
ATOM 692 O O . GLU A 1 88 ? 3.164 1.333 -22.960 1.00 85.50 88 GLU A O 1
ATOM 697 N N . ALA A 1 89 ? 4.154 2.590 -21.390 1.00 84.25 89 ALA A N 1
ATOM 698 C CA . ALA A 1 89 ? 4.875 3.441 -22.338 1.00 84.25 89 ALA A CA 1
ATOM 699 C C . ALA A 1 89 ? 5.894 2.645 -23.175 1.00 84.25 89 ALA A C 1
ATOM 701 O O . ALA A 1 89 ? 6.030 2.861 -24.383 1.00 84.25 89 ALA A O 1
ATOM 702 N N . HIS A 1 90 ? 6.603 1.716 -22.535 1.00 82.00 90 HIS A N 1
ATOM 703 C CA . HIS A 1 90 ? 7.580 0.847 -23.178 1.00 82.00 90 HIS A CA 1
ATOM 704 C C . HIS A 1 90 ? 6.916 -0.105 -24.188 1.00 82.00 90 HIS A C 1
ATOM 706 O O . HIS A 1 90 ? 7.391 -0.228 -25.318 1.00 82.00 90 HIS A O 1
ATOM 712 N N . ASP A 1 91 ? 5.780 -0.712 -23.834 1.00 82.25 91 ASP A N 1
ATOM 713 C CA . ASP A 1 91 ? 5.005 -1.596 -24.715 1.00 82.25 91 ASP A CA 1
ATOM 714 C C . ASP A 1 91 ? 4.398 -0.849 -25.915 1.00 82.25 91 ASP A C 1
ATOM 716 O O . ASP A 1 91 ? 4.247 -1.414 -27.000 1.00 82.25 91 ASP A O 1
ATOM 720 N N . GLN A 1 92 ? 4.109 0.446 -25.758 1.00 84.31 92 GLN A N 1
ATOM 721 C CA . GLN A 1 92 ? 3.681 1.336 -26.844 1.00 84.31 92 GLN A CA 1
ATOM 722 C C . GLN A 1 92 ? 4.839 1.800 -27.750 1.00 84.31 92 GLN A C 1
ATOM 724 O O . GLN A 1 92 ? 4.617 2.562 -28.694 1.00 84.31 92 GLN A O 1
ATOM 729 N N . GLY A 1 93 ? 6.070 1.339 -27.500 1.00 78.50 93 GLY A N 1
ATOM 730 C CA . GLY A 1 93 ? 7.245 1.657 -28.311 1.00 78.50 93 GLY A CA 1
ATOM 731 C C . GLY A 1 93 ? 7.743 3.093 -28.143 1.00 78.50 93 GLY A C 1
ATOM 732 O O . GLY A 1 93 ? 8.356 3.638 -29.063 1.00 78.50 93 GLY A O 1
ATOM 733 N N . MET A 1 94 ? 7.460 3.731 -27.000 1.00 75.56 94 MET A N 1
ATOM 734 C CA . MET A 1 94 ? 7.989 5.060 -26.696 1.00 75.56 94 MET A CA 1
ATOM 735 C C . MET A 1 94 ? 9.520 5.029 -26.562 1.00 75.56 94 MET A C 1
ATOM 737 O O . MET A 1 94 ? 10.115 4.036 -26.150 1.00 75.56 94 MET A O 1
ATOM 741 N N . ASP A 1 95 ? 10.155 6.144 -26.923 1.00 73.88 95 ASP A N 1
ATOM 742 C CA . ASP A 1 95 ? 11.610 6.315 -26.921 1.00 73.88 95 ASP A CA 1
ATOM 743 C C . ASP A 1 95 ? 12.205 6.107 -25.514 1.00 73.88 95 ASP A C 1
ATOM 745 O O . ASP A 1 95 ? 11.979 6.913 -24.605 1.00 73.88 95 ASP A O 1
ATOM 749 N N . GLN A 1 96 ? 12.965 5.021 -25.341 1.00 68.88 96 GLN A N 1
ATOM 750 C CA . GLN A 1 96 ? 13.531 4.605 -24.053 1.00 68.88 96 GLN A CA 1
ATOM 751 C C . GLN A 1 96 ? 14.566 5.600 -23.517 1.00 68.88 96 GLN A C 1
ATOM 753 O O . GLN A 1 96 ? 14.688 5.751 -22.302 1.00 68.88 96 GLN A O 1
ATOM 758 N N . ASP A 1 97 ? 15.242 6.348 -24.396 1.00 69.31 97 ASP A N 1
ATOM 759 C CA . ASP A 1 97 ? 16.214 7.370 -23.988 1.00 69.31 97 ASP A CA 1
ATOM 760 C C . ASP A 1 97 ? 15.538 8.552 -23.270 1.00 69.31 97 ASP A C 1
ATOM 762 O O . ASP A 1 97 ? 16.182 9.287 -22.519 1.00 69.31 97 ASP A O 1
ATOM 766 N N . LYS A 1 98 ? 14.225 8.738 -23.468 1.00 71.88 98 LYS A N 1
ATOM 767 C CA . LYS A 1 98 ? 13.425 9.795 -22.824 1.00 71.88 98 LYS A CA 1
ATOM 768 C C . LYS A 1 98 ? 12.622 9.308 -21.621 1.00 71.88 98 LYS A C 1
ATOM 770 O O . LYS A 1 98 ? 12.078 10.144 -20.902 1.00 71.88 98 LYS A O 1
ATOM 775 N N . ASN A 1 99 ? 12.539 7.996 -21.406 1.00 71.06 99 ASN A N 1
ATOM 776 C CA . ASN A 1 99 ? 11.787 7.388 -20.313 1.00 71.06 99 ASN A CA 1
ATOM 777 C C . ASN A 1 99 ? 12.597 6.240 -19.684 1.00 71.06 99 ASN A C 1
ATOM 779 O O . ASN A 1 99 ? 12.338 5.068 -19.977 1.00 71.06 99 ASN A O 1
ATOM 783 N N . PRO A 1 100 ? 13.614 6.554 -18.860 1.00 76.50 100 PRO A N 1
ATOM 784 C CA . PRO A 1 100 ? 14.448 5.534 -18.241 1.00 76.50 100 PRO A CA 1
ATOM 785 C C . PRO A 1 100 ? 13.628 4.668 -17.279 1.00 76.50 100 PRO A C 1
ATOM 787 O O . PRO A 1 100 ? 12.686 5.142 -16.643 1.00 76.50 100 PRO A O 1
ATOM 790 N N . MET A 1 101 ? 14.012 3.396 -17.160 1.00 78.25 101 MET A N 1
ATOM 791 C CA . MET A 1 101 ? 13.351 2.453 -16.259 1.00 78.25 101 MET A CA 1
ATOM 792 C C . MET A 1 101 ? 13.368 2.975 -14.811 1.00 78.25 101 MET A C 1
ATOM 794 O O . MET A 1 101 ? 14.440 3.360 -14.332 1.00 78.25 101 MET A O 1
ATOM 798 N N . PRO A 1 102 ? 12.226 2.971 -14.094 1.00 78.06 102 PRO A N 1
ATOM 799 C CA . PRO A 1 102 ? 12.156 3.443 -12.720 1.00 78.06 102 PRO A CA 1
ATOM 800 C C . PRO A 1 102 ? 13.107 2.638 -11.847 1.00 78.06 102 PRO A C 1
ATOM 802 O O . PRO A 1 102 ? 13.002 1.418 -11.798 1.00 78.06 102 PRO A O 1
ATOM 805 N N . ALA A 1 103 ? 14.031 3.298 -11.152 1.00 68.56 103 ALA A N 1
ATOM 806 C CA . ALA A 1 103 ? 14.919 2.620 -10.222 1.00 68.56 103 ALA A CA 1
ATOM 807 C C . ALA A 1 103 ? 14.301 2.593 -8.807 1.00 68.56 103 ALA A C 1
ATOM 809 O O . ALA A 1 103 ? 13.936 3.645 -8.265 1.00 68.56 103 ALA A O 1
ATOM 810 N N . PRO A 1 104 ? 14.239 1.419 -8.152 1.00 61.53 104 PRO A N 1
ATOM 811 C CA . PRO A 1 104 ? 13.772 1.283 -6.775 1.00 61.53 104 PRO A CA 1
ATOM 812 C C . PRO A 1 104 ? 14.524 2.169 -5.766 1.00 61.53 104 PRO A C 1
ATOM 814 O O . PRO A 1 104 ? 13.966 2.598 -4.752 1.00 61.53 104 PRO A O 1
ATOM 817 N N . VAL A 1 105 ? 15.813 2.420 -6.029 1.00 62.81 105 VAL A N 1
ATOM 818 C CA . VAL A 1 105 ? 16.713 3.216 -5.179 1.00 62.81 105 VAL A CA 1
ATOM 819 C C . VAL A 1 105 ? 16.216 4.654 -5.054 1.00 62.81 105 VAL A C 1
ATOM 821 O O . VAL A 1 105 ? 16.166 5.177 -3.941 1.00 62.81 105 VAL A O 1
ATOM 824 N N . ASP A 1 106 ? 15.774 5.248 -6.162 1.00 61.97 106 ASP A N 1
ATOM 825 C CA . ASP A 1 106 ? 15.331 6.646 -6.214 1.00 61.97 106 ASP A CA 1
ATOM 826 C C . ASP A 1 106 ? 14.029 6.870 -5.433 1.00 61.97 106 ASP A C 1
ATOM 828 O O . ASP A 1 106 ? 13.760 7.965 -4.942 1.00 61.97 106 ASP A O 1
ATOM 832 N N . HIS A 1 107 ? 13.252 5.803 -5.248 1.00 65.88 107 HIS A N 1
ATOM 833 C CA . HIS A 1 107 ? 11.933 5.839 -4.625 1.00 65.88 107 HIS A CA 1
ATOM 834 C C . HIS A 1 107 ? 11.938 5.413 -3.146 1.00 65.88 107 HIS A C 1
ATOM 836 O O . HIS A 1 107 ? 10.880 5.340 -2.528 1.00 65.88 107 HIS A O 1
ATOM 842 N N . GLN A 1 108 ? 13.108 5.126 -2.554 1.00 81.19 108 GLN A N 1
ATOM 843 C CA . GLN A 1 108 ? 13.253 4.679 -1.154 1.00 81.19 108 GLN A CA 1
ATOM 844 C C . GLN A 1 108 ? 12.400 3.446 -0.782 1.00 81.19 108 GLN A C 1
ATOM 846 O O . GLN A 1 108 ? 12.048 3.233 0.382 1.00 81.19 108 GLN A O 1
ATOM 851 N N . ILE A 1 109 ? 12.122 2.576 -1.755 1.00 91.31 109 ILE A N 1
ATOM 852 C CA . ILE A 1 109 ? 11.160 1.479 -1.583 1.00 91.31 109 ILE A CA 1
ATOM 853 C C . ILE A 1 109 ? 11.699 0.371 -0.689 1.00 91.31 109 ILE A C 1
ATOM 855 O O . ILE A 1 109 ? 10.993 -0.101 0.201 1.00 91.31 109 ILE A O 1
ATOM 859 N N . CYS A 1 110 ? 12.967 -0.010 -0.839 1.00 91.69 110 CYS A N 1
ATOM 860 C CA . CYS A 1 110 ? 13.564 -1.027 0.026 1.00 91.69 110 CYS A CA 1
ATOM 861 C C . CYS A 1 110 ? 13.533 -0.636 1.521 1.00 91.69 110 CYS A C 1
ATOM 863 O O . CYS A 1 110 ? 13.086 -1.455 2.331 1.00 91.69 110 CYS A O 1
ATOM 865 N N . PRO A 1 111 ? 13.898 0.601 1.928 1.00 94.12 111 PRO A N 1
ATOM 866 C CA . PRO A 1 111 ? 13.651 1.084 3.288 1.00 94.12 111 PRO A CA 1
ATOM 867 C C . PRO A 1 111 ? 12.186 0.994 3.737 1.00 94.12 111 PRO A C 1
ATOM 869 O O . PRO A 1 111 ? 11.931 0.511 4.843 1.00 94.12 111 PRO A O 1
ATOM 872 N N . ALA A 1 112 ? 11.224 1.404 2.903 1.00 95.44 112 ALA A N 1
ATOM 873 C CA . ALA A 1 112 ? 9.805 1.370 3.257 1.00 95.44 112 ALA A CA 1
ATOM 874 C C . ALA A 1 112 ? 9.311 -0.063 3.530 1.00 95.44 112 ALA A C 1
ATOM 876 O O . ALA A 1 112 ? 8.715 -0.339 4.577 1.00 95.44 112 ALA A O 1
ATOM 877 N N . VAL A 1 113 ? 9.647 -1.004 2.642 1.00 96.19 113 VAL A N 1
ATOM 878 C CA . VAL A 1 113 ? 9.305 -2.427 2.794 1.00 96.19 113 VAL A CA 1
ATOM 879 C C . VAL A 1 113 ? 10.032 -3.047 3.985 1.00 96.19 113 VAL A C 1
ATOM 881 O O . VAL A 1 113 ? 9.435 -3.822 4.726 1.00 96.19 113 VAL A O 1
ATOM 884 N N . CYS A 1 114 ? 11.291 -2.674 4.237 1.00 96.31 114 CYS A N 1
ATOM 885 C CA . CYS A 1 114 ? 12.031 -3.114 5.422 1.00 96.31 114 CYS A CA 1
ATOM 886 C C . CYS A 1 114 ? 11.310 -2.717 6.719 1.00 96.31 114 CYS A C 1
ATOM 888 O O . CYS A 1 114 ? 11.208 -3.519 7.651 1.00 96.31 114 CYS A O 1
ATOM 890 N N . VAL A 1 115 ? 10.779 -1.492 6.784 1.00 98.00 115 VAL A N 1
ATOM 891 C CA . VAL A 1 115 ? 10.003 -1.032 7.941 1.00 98.00 115 VAL A CA 1
ATOM 892 C C . VAL A 1 115 ? 8.693 -1.809 8.058 1.00 98.00 115 VAL A C 1
ATOM 894 O O . VAL A 1 115 ? 8.404 -2.293 9.149 1.00 98.00 115 VAL A O 1
ATOM 897 N N . LEU A 1 116 ? 7.930 -1.993 6.975 1.00 97.62 116 LEU A N 1
ATOM 898 C CA . LEU A 1 116 ? 6.698 -2.798 7.008 1.00 97.62 116 LEU A CA 1
ATOM 899 C C . LEU A 1 116 ? 6.965 -4.240 7.448 1.00 97.62 116 LEU A C 1
ATOM 901 O O . LEU A 1 116 ? 6.277 -4.750 8.327 1.00 97.62 116 LEU A O 1
ATOM 905 N N . MET A 1 117 ? 8.012 -4.867 6.917 1.00 97.38 117 MET A N 1
ATOM 906 C CA . MET A 1 117 ? 8.450 -6.199 7.325 1.00 97.38 117 MET A CA 1
ATOM 907 C C . MET A 1 117 ? 8.728 -6.254 8.832 1.00 97.38 117 MET A C 1
ATOM 909 O O . MET A 1 117 ? 8.185 -7.118 9.516 1.00 97.38 117 MET A O 1
ATOM 913 N N . LYS A 1 118 ? 9.466 -5.289 9.394 1.00 97.94 118 LYS A N 1
ATOM 914 C CA . LYS A 1 118 ? 9.714 -5.223 10.846 1.00 97.94 118 LYS A CA 1
ATOM 915 C C . LYS A 1 118 ? 8.440 -4.999 11.664 1.00 97.94 118 LYS A C 1
ATOM 917 O O . LYS A 1 118 ? 8.289 -5.597 12.724 1.00 97.94 118 LYS A O 1
ATOM 922 N N . LEU A 1 119 ? 7.527 -4.155 11.188 1.00 97.75 119 LEU A N 1
ATOM 923 C CA . LEU A 1 119 ? 6.250 -3.906 11.862 1.00 97.75 119 LEU A CA 1
ATOM 924 C C . LEU A 1 119 ? 5.335 -5.140 11.824 1.00 97.75 119 LEU A C 1
ATOM 926 O O . LEU A 1 119 ? 4.614 -5.379 12.782 1.00 97.75 119 LEU A O 1
ATOM 930 N N . SER A 1 120 ? 5.398 -5.960 10.770 1.00 97.06 120 SER A N 1
ATOM 931 C CA . SER A 1 120 ? 4.530 -7.137 10.595 1.00 97.06 120 SER A CA 1
ATOM 932 C C . SER A 1 120 ? 4.744 -8.254 11.632 1.00 97.06 120 SER A C 1
ATOM 934 O O . SER A 1 120 ? 3.915 -9.156 11.750 1.00 97.06 120 SER A O 1
ATOM 936 N N . PHE A 1 121 ? 5.813 -8.191 12.433 1.00 95.69 121 PHE A N 1
ATOM 937 C CA . PHE A 1 121 ? 5.992 -9.084 13.583 1.00 95.69 121 PHE A CA 1
ATOM 938 C C . PHE A 1 121 ? 4.975 -8.816 14.701 1.00 95.69 121 PHE A C 1
ATOM 940 O O . PHE A 1 121 ? 4.613 -9.734 15.438 1.00 95.69 121 PHE A O 1
ATOM 947 N N . ASP A 1 122 ? 4.463 -7.591 14.795 1.00 96.06 122 ASP A N 1
ATOM 948 C CA . ASP A 1 122 ? 3.460 -7.198 15.775 1.00 96.06 122 ASP A CA 1
ATOM 949 C C . ASP A 1 122 ? 2.035 -7.380 15.223 1.00 96.06 122 ASP A C 1
ATOM 951 O O . ASP A 1 122 ? 1.709 -6.930 14.125 1.00 96.06 122 ASP A O 1
ATOM 955 N N . GLU A 1 123 ? 1.172 -8.052 15.987 1.00 95.06 123 GLU A N 1
ATOM 956 C CA . GLU A 1 123 ? -0.196 -8.398 15.565 1.00 95.06 123 GLU A CA 1
ATOM 957 C C . GLU A 1 123 ? -1.056 -7.168 15.293 1.00 95.06 123 GLU A C 1
ATOM 959 O O . GLU A 1 123 ? -1.796 -7.090 14.315 1.00 95.06 123 GLU A O 1
ATOM 964 N N . GLU A 1 124 ? -0.894 -6.174 16.145 1.00 96.12 124 GLU A N 1
ATOM 965 C CA . GLU A 1 124 ? -1.599 -4.915 16.094 1.00 96.12 124 GLU A CA 1
ATOM 966 C C . GLU A 1 124 ? -1.243 -4.099 14.833 1.00 96.12 124 GLU A C 1
ATOM 968 O O . GLU A 1 124 ? -2.103 -3.416 14.266 1.00 96.12 124 GLU A O 1
ATOM 973 N N . HIS A 1 125 ? 0.003 -4.194 14.355 1.00 97.62 125 HIS A N 1
ATOM 974 C CA . HIS A 1 125 ? 0.422 -3.657 13.057 1.00 97.62 125 HIS A CA 1
ATOM 975 C C . HIS A 1 125 ? -0.040 -4.517 11.880 1.00 97.62 125 HIS A C 1
ATOM 977 O O . HIS A 1 125 ? -0.417 -3.944 10.859 1.00 97.62 125 HIS A O 1
ATOM 983 N N . ARG A 1 126 ? -0.071 -5.853 12.002 1.00 97.00 126 ARG A N 1
ATOM 984 C CA . ARG A 1 126 ? -0.660 -6.718 10.961 1.00 97.00 126 ARG A CA 1
ATOM 985 C C . ARG A 1 126 ? -2.130 -6.391 10.732 1.00 97.00 126 ARG A C 1
ATOM 987 O O . ARG A 1 126 ? -2.547 -6.277 9.586 1.00 97.00 126 ARG A O 1
ATOM 994 N N . HIS A 1 127 ? -2.890 -6.158 11.801 1.00 95.62 127 HIS A N 1
ATOM 995 C CA . HIS A 1 127 ? -4.284 -5.739 11.689 1.00 95.62 127 HIS A CA 1
ATOM 996 C C . HIS A 1 127 ? -4.420 -4.425 10.908 1.00 95.62 127 HIS A C 1
ATOM 998 O O . HIS A 1 127 ? -5.191 -4.359 9.954 1.00 95.62 127 HIS A O 1
ATOM 1004 N N . ALA A 1 128 ? -3.607 -3.414 11.240 1.00 96.81 128 ALA A N 1
ATOM 1005 C CA . ALA A 1 128 ? -3.592 -2.151 10.503 1.00 96.81 128 ALA A CA 1
ATOM 1006 C C . ALA A 1 128 ? -3.183 -2.337 9.029 1.00 96.81 128 ALA A C 1
ATOM 1008 O O . ALA A 1 128 ? -3.783 -1.735 8.147 1.00 96.81 128 ALA A O 1
ATOM 1009 N N . MET A 1 129 ? -2.196 -3.191 8.733 1.00 97.75 129 MET A N 1
ATOM 1010 C CA . MET A 1 129 ? -1.827 -3.515 7.349 1.00 97.75 129 MET A CA 1
ATOM 1011 C C . MET A 1 129 ? -2.988 -4.169 6.602 1.00 97.75 129 MET A C 1
ATOM 1013 O O . MET A 1 129 ? -3.273 -3.766 5.480 1.00 97.75 129 MET A O 1
ATOM 1017 N N . ASN A 1 130 ? -3.690 -5.119 7.215 1.00 94.62 130 ASN A N 1
ATOM 1018 C CA . ASN A 1 130 ? -4.830 -5.798 6.600 1.00 94.62 130 ASN A CA 1
ATOM 1019 C C . ASN A 1 130 ? -5.994 -4.837 6.322 1.00 94.62 130 ASN A C 1
ATOM 1021 O O . ASN A 1 130 ? -6.525 -4.837 5.213 1.00 94.62 130 ASN A O 1
ATOM 1025 N N . GLU A 1 131 ? -6.349 -3.973 7.282 1.00 94.81 131 GLU A N 1
ATOM 1026 C CA . GLU A 1 131 ? -7.397 -2.953 7.094 1.00 94.81 131 GLU A CA 1
ATOM 1027 C C . GLU A 1 131 ? -7.065 -1.975 5.953 1.00 94.81 131 GLU A C 1
ATOM 1029 O O . GLU A 1 131 ? -7.966 -1.453 5.297 1.00 94.81 131 GLU A O 1
ATOM 1034 N N . LEU A 1 132 ? -5.775 -1.732 5.709 1.00 96.56 132 LEU A N 1
ATOM 1035 C CA . LEU A 1 132 ? -5.282 -0.754 4.741 1.00 96.56 132 LEU A CA 1
ATOM 1036 C C . LEU A 1 132 ? -4.803 -1.375 3.423 1.00 96.56 132 LEU A C 1
ATOM 1038 O O . LEU A 1 132 ? -4.175 -0.673 2.631 1.00 96.56 132 LEU A O 1
ATOM 1042 N N . GLY A 1 133 ? -5.073 -2.658 3.163 1.00 95.31 133 GLY A N 1
ATOM 1043 C CA . GLY A 1 133 ? -4.706 -3.328 1.907 1.00 95.31 133 GLY A CA 1
ATOM 1044 C C . GLY A 1 133 ? -3.204 -3.598 1.742 1.00 95.31 133 GLY A C 1
ATOM 1045 O O . GLY A 1 133 ? -2.666 -3.530 0.637 1.00 95.31 133 GLY A O 1
ATOM 1046 N N . GLY A 1 134 ? -2.500 -3.836 2.847 1.00 96.56 134 GLY A N 1
ATOM 1047 C CA . GLY A 1 134 ? -1.052 -4.032 2.873 1.00 96.56 134 GLY A CA 1
ATOM 1048 C C . GLY A 1 134 ? -0.596 -5.320 2.194 1.00 96.56 134 GLY A C 1
ATOM 1049 O O . GLY A 1 134 ? 0.439 -5.314 1.537 1.00 96.56 134 GLY A O 1
ATOM 1050 N N . LEU A 1 135 ? -1.381 -6.399 2.289 1.00 94.25 135 LEU A N 1
ATOM 1051 C CA . LEU A 1 135 ? -1.087 -7.648 1.583 1.00 94.25 135 LEU A CA 1
ATOM 1052 C C . LEU A 1 135 ? -1.026 -7.413 0.068 1.00 94.25 135 LEU A C 1
ATOM 1054 O O . LEU A 1 135 ? -0.053 -7.795 -0.574 1.00 94.25 135 LEU A O 1
ATOM 1058 N N . GLN A 1 136 ? -2.052 -6.760 -0.480 1.00 93.38 136 GLN A N 1
ATOM 1059 C CA . GLN A 1 136 ? -2.191 -6.501 -1.908 1.00 93.38 136 GLN A CA 1
ATOM 1060 C C . GLN A 1 136 ? -1.077 -5.583 -2.407 1.00 93.38 136 GLN A C 1
ATOM 1062 O O . GLN A 1 136 ? -0.388 -5.933 -3.355 1.00 93.38 136 GLN A O 1
ATOM 1067 N N . ALA A 1 137 ? -0.826 -4.466 -1.718 1.00 95.38 137 ALA A N 1
ATOM 1068 C CA . ALA A 1 137 ? 0.229 -3.531 -2.106 1.00 95.38 137 ALA A CA 1
ATOM 1069 C C . ALA A 1 137 ? 1.628 -4.179 -2.113 1.00 95.38 137 ALA A C 1
ATOM 1071 O O . ALA A 1 137 ? 2.422 -3.929 -3.016 1.00 95.38 137 ALA A O 1
ATOM 1072 N N . ILE A 1 138 ? 1.945 -5.027 -1.125 1.00 95.69 138 ILE A N 1
ATOM 1073 C CA . ILE A 1 138 ? 3.243 -5.720 -1.071 1.00 95.69 138 ILE A CA 1
ATOM 1074 C C . ILE A 1 138 ? 3.321 -6.830 -2.134 1.00 95.69 138 ILE A C 1
ATOM 1076 O O . ILE A 1 138 ? 4.385 -7.039 -2.716 1.00 95.69 138 ILE A O 1
ATOM 1080 N N . ALA A 1 139 ? 2.217 -7.529 -2.413 1.00 92.81 139 ALA A N 1
ATOM 1081 C CA . ALA A 1 139 ? 2.165 -8.541 -3.466 1.00 92.81 139 ALA A CA 1
ATOM 1082 C C . ALA A 1 139 ? 2.329 -7.923 -4.866 1.00 92.81 139 ALA A C 1
ATOM 1084 O O . ALA A 1 139 ? 3.117 -8.432 -5.660 1.00 92.81 139 ALA A O 1
ATOM 1085 N N . GLU A 1 140 ? 1.659 -6.801 -5.143 1.00 92.19 140 GLU A N 1
ATOM 1086 C CA . GLU A 1 140 ? 1.804 -6.032 -6.389 1.00 92.19 140 GLU A CA 1
ATOM 1087 C C . GLU A 1 140 ? 3.233 -5.534 -6.579 1.00 92.19 140 GLU A C 1
ATOM 1089 O O . GLU A 1 140 ? 3.782 -5.652 -7.672 1.00 92.19 140 GLU A O 1
ATOM 1094 N N . LEU A 1 141 ? 3.864 -5.050 -5.505 1.00 93.50 141 LEU A N 1
ATOM 1095 C CA . LEU A 1 141 ? 5.266 -4.650 -5.532 1.00 93.50 141 LEU A CA 1
ATOM 1096 C C . LEU A 1 141 ? 6.187 -5.809 -5.918 1.00 93.50 141 LEU A C 1
ATOM 1098 O O . LEU A 1 141 ? 7.102 -5.638 -6.723 1.00 93.50 141 LEU A O 1
ATOM 1102 N N . LEU A 1 142 ? 5.968 -6.984 -5.324 1.00 91.69 142 LEU A N 1
ATOM 1103 C CA . LEU A 1 142 ? 6.777 -8.158 -5.628 1.00 91.69 142 LEU A CA 1
ATOM 1104 C C . LEU A 1 142 ? 6.575 -8.598 -7.080 1.00 91.69 142 LEU A C 1
ATOM 1106 O O . LEU A 1 142 ? 7.542 -8.908 -7.771 1.00 91.69 142 LEU A O 1
ATOM 1110 N N . GLN A 1 143 ? 5.326 -8.578 -7.546 1.00 89.75 143 GLN A N 1
ATOM 1111 C CA . GLN A 1 143 ? 4.978 -8.908 -8.919 1.00 89.75 143 GLN A CA 1
ATOM 1112 C C . GLN A 1 143 ? 5.651 -7.954 -9.915 1.00 89.75 143 GLN A C 1
ATOM 1114 O O . GLN A 1 143 ? 6.333 -8.426 -10.822 1.00 89.75 143 GLN A O 1
ATOM 1119 N N . VAL A 1 144 ? 5.512 -6.637 -9.732 1.00 89.69 144 VAL A N 1
ATOM 1120 C CA . VAL A 1 144 ? 6.061 -5.652 -10.674 1.00 89.69 144 VAL A CA 1
ATOM 1121 C C . VAL A 1 144 ? 7.592 -5.678 -10.694 1.00 89.69 144 VAL A C 1
ATOM 1123 O O . VAL A 1 144 ? 8.190 -5.610 -11.763 1.00 89.69 144 VAL A O 1
ATOM 1126 N N . ASP A 1 145 ? 8.253 -5.881 -9.546 1.00 90.00 145 ASP A N 1
ATOM 1127 C CA . ASP A 1 145 ? 9.713 -6.039 -9.502 1.00 90.00 145 ASP A CA 1
ATOM 1128 C C . ASP A 1 145 ? 10.178 -7.297 -10.258 1.00 90.00 145 ASP A C 1
ATOM 1130 O O . ASP A 1 145 ? 11.175 -7.262 -10.984 1.00 90.00 145 ASP A O 1
ATOM 1134 N N . CYS A 1 146 ? 9.447 -8.410 -10.137 1.00 88.31 146 CYS A N 1
ATOM 1135 C CA . CYS A 1 146 ? 9.719 -9.621 -10.909 1.00 88.31 146 CYS A CA 1
ATOM 1136 C C . CYS A 1 146 ? 9.494 -9.423 -12.413 1.00 88.31 146 CYS A C 1
ATOM 1138 O O . CYS A 1 146 ? 10.287 -9.928 -13.206 1.00 88.31 146 CYS A O 1
ATOM 1140 N N . GLU A 1 147 ? 8.451 -8.696 -12.809 1.00 87.50 147 GLU A N 1
ATOM 1141 C CA . GLU A 1 147 ? 8.154 -8.405 -14.215 1.00 87.50 147 GLU A CA 1
ATOM 1142 C C . GLU A 1 147 ? 9.193 -7.469 -14.844 1.00 87.50 147 GLU A C 1
ATOM 1144 O O . GLU A 1 147 ? 9.619 -7.715 -15.971 1.00 87.50 147 GLU A O 1
ATOM 1149 N N . MET A 1 148 ? 9.654 -6.440 -14.123 1.00 85.62 148 MET A N 1
ATOM 1150 C CA . MET A 1 148 ? 10.648 -5.503 -14.658 1.00 85.62 148 MET A CA 1
ATOM 1151 C C . MET A 1 148 ? 12.065 -6.083 -14.693 1.00 85.62 148 MET A C 1
ATOM 1153 O O . MET A 1 148 ? 12.797 -5.877 -15.659 1.00 85.62 148 MET A O 1
ATOM 1157 N N . TYR A 1 149 ? 12.478 -6.795 -13.639 1.00 85.06 149 TYR A N 1
ATOM 1158 C CA . TYR A 1 149 ? 13.877 -7.205 -13.465 1.00 85.06 149 TYR A CA 1
ATOM 1159 C C . TYR A 1 149 ? 14.124 -8.703 -13.655 1.00 85.06 149 TYR A C 1
ATOM 1161 O O . TYR A 1 149 ? 15.272 -9.150 -13.582 1.00 85.06 149 TYR A O 1
ATOM 1169 N N . GLY A 1 150 ? 13.079 -9.507 -13.870 1.00 84.25 150 GLY A N 1
ATOM 1170 C CA . GLY A 1 150 ? 13.193 -10.959 -13.998 1.00 84.25 150 GLY A CA 1
ATOM 1171 C C . GLY A 1 150 ? 13.890 -11.599 -12.793 1.00 84.25 150 GLY A C 1
ATOM 1172 O O . GLY A 1 150 ? 13.816 -11.109 -11.667 1.00 84.25 150 GLY A O 1
ATOM 1173 N N . LEU A 1 151 ? 14.617 -12.697 -13.005 1.00 79.06 151 LEU A N 1
ATOM 1174 C CA . LEU A 1 151 ? 15.457 -13.329 -11.975 1.00 79.06 151 LEU A CA 1
ATOM 1175 C C . LEU A 1 151 ? 16.865 -12.709 -11.941 1.00 79.06 151 LEU A C 1
ATOM 1177 O O . LEU A 1 151 ? 17.865 -13.394 -12.150 1.00 79.06 151 LEU A O 1
ATOM 1181 N N . THR A 1 152 ? 16.942 -11.398 -11.716 1.00 81.94 152 THR A N 1
ATOM 1182 C CA . THR A 1 152 ? 18.222 -10.699 -11.552 1.00 81.94 152 THR A CA 1
ATOM 1183 C C . THR A 1 152 ? 18.957 -11.127 -10.273 1.00 81.94 152 THR A C 1
ATOM 1185 O O . THR A 1 152 ? 18.341 -11.437 -9.254 1.00 81.94 152 THR A O 1
ATOM 1188 N N . ASN A 1 153 ? 20.293 -11.093 -10.318 1.00 79.00 153 ASN A N 1
ATOM 1189 C CA . ASN A 1 153 ? 21.163 -11.247 -9.144 1.00 79.00 153 ASN A CA 1
ATOM 1190 C C . ASN A 1 153 ? 21.553 -9.896 -8.520 1.00 79.00 153 ASN A C 1
ATOM 1192 O O . ASN A 1 153 ? 22.425 -9.848 -7.650 1.00 79.00 153 ASN A O 1
ATOM 1196 N N . ASP A 1 154 ? 20.946 -8.798 -8.977 1.00 85.56 154 ASP A N 1
ATOM 1197 C CA . ASP A 1 154 ? 21.152 -7.486 -8.382 1.00 85.56 154 ASP A CA 1
ATOM 1198 C C . ASP A 1 154 ? 20.803 -7.506 -6.884 1.00 85.56 154 ASP A C 1
ATOM 1200 O O . ASP A 1 154 ? 19.722 -7.934 -6.464 1.00 85.56 154 ASP A O 1
ATOM 1204 N N . HIS A 1 155 ? 21.747 -7.038 -6.066 1.00 84.19 155 HIS A N 1
ATOM 1205 C CA . HIS A 1 155 ? 21.639 -7.114 -4.613 1.00 84.19 155 HIS A CA 1
ATOM 1206 C C . HIS A 1 155 ? 20.434 -6.320 -4.095 1.00 84.19 155 HIS A C 1
ATOM 1208 O O . HIS A 1 155 ? 19.839 -6.694 -3.078 1.00 84.19 155 HIS A O 1
ATOM 1214 N N . TYR A 1 156 ? 20.059 -5.231 -4.772 1.00 84.69 156 TYR A N 1
ATOM 1215 C CA . TYR A 1 156 ? 18.921 -4.424 -4.364 1.00 84.69 156 TYR A CA 1
ATOM 1216 C C . TYR A 1 156 ? 17.613 -5.183 -4.589 1.00 84.69 156 TYR A C 1
ATOM 1218 O O . TYR A 1 156 ? 16.857 -5.358 -3.631 1.00 84.69 156 TYR A O 1
ATOM 1226 N N . SER A 1 157 ? 17.369 -5.672 -5.809 1.00 85.31 157 SER A N 1
ATOM 1227 C CA . SER A 1 157 ? 16.146 -6.425 -6.134 1.00 85.31 157 SER A CA 1
ATOM 1228 C C . SER A 1 157 ? 16.007 -7.667 -5.243 1.00 85.31 157 SER A C 1
ATOM 1230 O O . SER A 1 157 ? 14.969 -7.872 -4.614 1.00 85.31 157 SER A O 1
ATOM 1232 N N . VAL A 1 158 ? 17.088 -8.429 -5.034 1.00 88.94 158 VAL A N 1
ATOM 1233 C CA . VAL A 1 158 ? 17.088 -9.590 -4.122 1.00 88.94 158 VAL A CA 1
ATOM 1234 C C . VAL A 1 158 ? 16.703 -9.189 -2.692 1.00 88.94 158 VAL A C 1
ATOM 1236 O O . VAL A 1 158 ? 15.920 -9.881 -2.036 1.00 88.94 158 VAL A O 1
ATOM 1239 N N . THR A 1 159 ? 17.233 -8.072 -2.187 1.00 91.38 159 THR A N 1
ATOM 1240 C CA . THR A 1 159 ? 16.925 -7.588 -0.831 1.00 91.38 159 THR A CA 1
ATOM 1241 C C . THR A 1 159 ? 15.467 -7.147 -0.713 1.00 91.38 159 THR A C 1
ATOM 1243 O O . THR A 1 159 ? 14.794 -7.506 0.255 1.00 91.38 159 THR A O 1
ATOM 1246 N N . LEU A 1 160 ? 14.965 -6.411 -1.708 1.00 91.88 160 LEU A N 1
ATOM 1247 C CA . LEU A 1 160 ? 13.580 -5.956 -1.763 1.00 91.88 160 LEU A CA 1
ATOM 1248 C C . LEU A 1 160 ? 12.608 -7.142 -1.725 1.00 91.88 160 LEU A C 1
ATOM 1250 O O . LEU A 1 160 ? 11.711 -7.167 -0.880 1.00 91.88 160 LEU A O 1
ATOM 1254 N N . ARG A 1 161 ? 12.841 -8.155 -2.570 1.00 92.44 161 ARG A N 1
ATOM 1255 C CA . ARG A 1 161 ? 12.024 -9.377 -2.634 1.00 92.44 161 ARG A CA 1
ATOM 1256 C C . ARG A 1 161 ? 12.009 -10.130 -1.312 1.00 92.44 161 ARG A C 1
ATOM 1258 O O . ARG A 1 161 ? 10.946 -10.519 -0.844 1.00 92.44 161 ARG A O 1
ATOM 1265 N N . ARG A 1 162 ? 13.166 -10.262 -0.653 1.00 92.69 162 ARG A N 1
ATOM 1266 C CA . ARG A 1 162 ? 13.259 -10.893 0.675 1.00 92.69 162 ARG A CA 1
ATOM 1267 C C . ARG A 1 162 ? 12.442 -10.148 1.727 1.00 92.69 162 ARG A C 1
ATOM 1269 O O . ARG A 1 162 ? 11.740 -10.783 2.510 1.00 92.69 162 ARG A O 1
ATOM 1276 N N . TYR A 1 163 ? 12.524 -8.818 1.772 1.00 95.44 163 TYR A N 1
ATOM 1277 C CA . TYR A 1 163 ? 11.742 -8.031 2.730 1.00 95.44 163 TYR A CA 1
ATOM 1278 C C . TYR A 1 163 ? 10.242 -8.115 2.456 1.00 95.44 163 TYR A C 1
ATOM 1280 O O . TYR A 1 163 ? 9.478 -8.350 3.393 1.00 95.44 163 TYR A O 1
ATOM 1288 N N . ALA A 1 164 ? 9.832 -7.986 1.192 1.00 95.19 164 ALA A N 1
ATOM 1289 C CA . ALA A 1 164 ? 8.442 -8.156 0.786 1.00 95.19 164 ALA A CA 1
ATOM 1290 C C . ALA A 1 164 ? 7.940 -9.555 1.168 1.00 95.19 164 ALA A C 1
ATOM 1292 O O . ALA A 1 164 ? 6.889 -9.692 1.790 1.00 95.19 164 ALA A O 1
ATOM 1293 N N . GLY A 1 165 ? 8.739 -10.587 0.902 1.00 93.62 165 GLY A N 1
ATOM 1294 C CA . GLY A 1 165 ? 8.349 -11.959 1.171 1.00 93.62 165 GLY A CA 1
ATOM 1295 C C . GLY A 1 165 ? 8.228 -12.323 2.645 1.00 93.62 165 GLY A C 1
ATOM 1296 O O . GLY A 1 165 ? 7.265 -12.978 3.051 1.00 93.62 165 GLY A O 1
ATOM 1297 N N . MET A 1 166 ? 9.135 -11.821 3.483 1.00 94.44 166 MET A N 1
ATOM 1298 C CA . MET A 1 166 ? 8.994 -11.940 4.936 1.00 94.44 166 MET A CA 1
ATOM 1299 C C . MET A 1 166 ? 7.742 -11.214 5.449 1.00 94.44 166 MET A C 1
ATOM 1301 O O . MET A 1 166 ? 7.026 -11.761 6.286 1.00 94.44 166 MET A O 1
ATOM 1305 N N . ALA A 1 167 ? 7.429 -10.024 4.922 1.00 96.38 167 ALA A N 1
ATOM 1306 C CA . ALA A 1 167 ? 6.201 -9.315 5.283 1.00 96.38 167 ALA A CA 1
ATOM 1307 C C . ALA A 1 167 ? 4.942 -10.107 4.881 1.00 96.38 167 ALA A C 1
ATOM 1309 O O . ALA A 1 167 ? 4.035 -10.262 5.697 1.00 96.38 167 ALA A O 1
ATOM 1310 N N . LEU A 1 168 ? 4.900 -10.671 3.668 1.00 94.62 168 LEU A N 1
ATOM 1311 C CA . LEU A 1 168 ? 3.782 -11.498 3.193 1.00 94.62 168 LEU A CA 1
ATOM 1312 C C . LEU A 1 168 ? 3.615 -12.779 4.021 1.00 94.62 168 LEU A C 1
ATOM 1314 O O . LEU A 1 168 ? 2.494 -13.151 4.371 1.00 94.62 168 LEU A O 1
ATOM 1318 N N . THR A 1 169 ? 4.720 -13.425 4.398 1.00 92.88 169 THR A N 1
ATOM 1319 C CA . THR A 1 169 ? 4.701 -14.605 5.277 1.00 92.88 169 THR A CA 1
ATOM 1320 C C . THR A 1 169 ? 4.096 -14.258 6.639 1.00 92.88 169 THR A C 1
ATOM 1322 O O . THR A 1 169 ? 3.238 -14.980 7.145 1.00 92.88 169 THR A O 1
ATOM 1325 N N . ASN A 1 170 ? 4.475 -13.113 7.209 1.00 94.19 170 ASN A N 1
ATOM 1326 C CA . ASN A 1 170 ? 3.930 -12.648 8.483 1.00 94.19 170 ASN A CA 1
ATOM 1327 C C . ASN A 1 170 ? 2.444 -12.274 8.381 1.00 94.19 170 ASN A C 1
ATOM 1329 O O . ASN A 1 170 ? 1.674 -12.597 9.282 1.00 94.19 170 ASN A O 1
ATOM 1333 N N . LEU A 1 171 ? 2.018 -11.629 7.290 1.00 93.31 171 LEU A N 1
ATOM 1334 C CA . LEU A 1 171 ? 0.615 -11.258 7.069 1.00 93.31 171 LEU A CA 1
ATOM 1335 C C . LEU A 1 171 ? -0.287 -12.465 6.789 1.00 93.31 171 LEU A C 1
ATOM 1337 O O . LEU A 1 171 ? -1.472 -12.425 7.101 1.00 93.31 171 LEU A O 1
ATOM 1341 N N . THR A 1 172 ? 0.250 -13.542 6.221 1.00 90.81 172 THR A N 1
ATOM 1342 C CA . THR A 1 172 ? -0.503 -14.782 5.968 1.00 90.81 172 THR A CA 1
ATOM 1343 C C . THR A 1 172 ? -0.457 -15.762 7.141 1.00 90.81 172 THR A C 1
ATOM 1345 O O . THR A 1 172 ? -1.217 -16.736 7.167 1.00 90.81 172 THR A O 1
ATOM 1348 N N . PHE A 1 173 ? 0.396 -15.534 8.142 1.00 88.81 173 PHE A N 1
ATOM 1349 C CA . PHE A 1 173 ? 0.479 -16.391 9.319 1.00 88.81 173 PHE A CA 1
ATOM 1350 C C . PHE A 1 173 ? -0.828 -16.345 10.126 1.00 88.81 173 PHE A C 1
ATOM 1352 O O . PHE A 1 173 ? -1.207 -15.313 10.670 1.00 88.81 173 PHE A O 1
ATOM 1359 N N . GLY A 1 174 ? -1.528 -17.481 10.202 1.00 81.50 174 GLY A N 1
ATOM 1360 C CA . GLY A 1 174 ? -2.802 -17.603 10.924 1.00 81.50 174 GLY A CA 1
ATOM 1361 C C . GLY A 1 174 ? -4.011 -16.921 10.262 1.00 81.50 174 GLY A C 1
ATOM 1362 O O . GLY A 1 174 ? -5.122 -17.096 10.751 1.00 81.50 174 GLY A O 1
ATOM 1363 N N . ASP A 1 175 ? -3.831 -16.218 9.140 1.00 87.06 175 ASP A N 1
ATOM 1364 C CA . ASP A 1 175 ? -4.889 -15.454 8.468 1.00 87.06 175 ASP A CA 1
ATOM 1365 C C . ASP A 1 175 ? -5.335 -16.144 7.168 1.00 87.06 175 ASP A C 1
ATOM 1367 O O . ASP A 1 175 ? -4.644 -16.139 6.147 1.00 87.06 175 ASP A O 1
ATOM 1371 N N . VAL A 1 176 ? -6.505 -16.786 7.212 1.00 83.62 176 VAL A N 1
ATOM 1372 C CA . VAL A 1 176 ? -7.056 -17.529 6.067 1.00 83.62 176 VAL A CA 1
ATOM 1373 C C . VAL A 1 176 ? -7.450 -16.592 4.924 1.00 83.62 176 VAL A C 1
ATOM 1375 O O . VAL A 1 176 ? -7.244 -16.947 3.764 1.00 83.62 176 VAL A O 1
ATOM 1378 N N . ALA A 1 177 ? -7.973 -15.401 5.228 1.00 83.00 177 ALA A N 1
ATOM 1379 C CA . ALA A 1 177 ? -8.390 -14.444 4.208 1.00 83.00 177 ALA A CA 1
ATOM 1380 C C . ALA A 1 177 ? -7.178 -13.945 3.418 1.00 83.00 177 ALA A C 1
ATOM 1382 O O . ALA A 1 177 ? -7.198 -13.954 2.187 1.00 83.00 177 ALA A O 1
ATOM 1383 N N . ASN A 1 178 ? -6.085 -13.624 4.112 1.00 81.81 178 ASN A N 1
ATOM 1384 C CA . ASN A 1 178 ? -4.844 -13.223 3.464 1.00 81.81 178 ASN A CA 1
ATOM 1385 C C . ASN A 1 178 ? -4.209 -14.353 2.652 1.00 81.81 178 ASN A C 1
ATOM 1387 O O . ASN A 1 178 ? -3.699 -14.107 1.563 1.00 81.81 178 ASN A O 1
ATOM 1391 N N . LYS A 1 179 ? -4.264 -15.604 3.126 1.00 81.25 179 LYS A N 1
ATOM 1392 C CA . LYS A 1 179 ? -3.795 -16.754 2.333 1.00 81.25 179 LYS A CA 1
ATOM 1393 C C . LYS A 1 179 ? -4.564 -16.891 1.022 1.00 81.25 179 LYS A C 1
ATOM 1395 O O . LYS A 1 179 ? -3.953 -17.079 -0.025 1.00 81.25 179 LYS A O 1
ATOM 1400 N N . VAL A 1 180 ? -5.894 -16.787 1.073 1.00 79.44 180 VAL A N 1
ATOM 1401 C CA . VAL A 1 180 ? -6.737 -16.830 -0.131 1.00 79.44 180 VAL A CA 1
ATOM 1402 C C . VAL A 1 180 ? -6.422 -15.647 -1.042 1.00 79.44 180 VAL A C 1
ATOM 1404 O O . VAL A 1 180 ? -6.196 -15.856 -2.229 1.00 79.44 180 VAL A O 1
ATOM 1407 N N . GLY A 1 181 ? -6.332 -14.434 -0.491 1.00 75.31 181 GLY A N 1
ATOM 1408 C CA . GLY A 1 181 ? -5.993 -13.230 -1.247 1.00 75.31 181 GLY A CA 1
ATOM 1409 C C . GLY A 1 181 ? -4.646 -13.334 -1.962 1.00 75.31 181 GLY A C 1
ATOM 1410 O O . GLY A 1 181 ? -4.563 -13.025 -3.146 1.00 75.31 181 GLY A O 1
ATOM 1411 N N . LEU A 1 182 ? -3.609 -13.842 -1.289 1.00 76.06 182 LEU A N 1
ATOM 1412 C CA . LEU A 1 182 ? -2.282 -14.023 -1.883 1.00 76.06 182 LEU A CA 1
ATOM 1413 C C . LEU A 1 182 ? -2.293 -15.039 -3.034 1.00 76.06 182 LEU A C 1
ATOM 1415 O O . LEU A 1 182 ? -1.675 -14.800 -4.068 1.00 76.06 182 LEU A O 1
ATOM 1419 N N . ASN A 1 183 ? -3.041 -16.139 -2.898 1.00 73.38 183 ASN A N 1
ATOM 1420 C CA . ASN A 1 183 ? -3.157 -17.151 -3.953 1.00 73.38 183 ASN A CA 1
ATOM 1421 C C . ASN A 1 183 ? -3.756 -16.591 -5.256 1.00 73.38 183 ASN A C 1
ATOM 1423 O O . ASN A 1 183 ? -3.484 -17.123 -6.332 1.00 73.38 183 ASN A O 1
ATOM 1427 N N . LEU A 1 184 ? -4.543 -15.511 -5.181 1.00 70.81 184 LEU A N 1
ATOM 1428 C CA . LEU A 1 184 ? -5.133 -14.859 -6.355 1.00 70.81 184 LEU A CA 1
ATOM 1429 C C . LEU A 1 184 ? -4.124 -14.017 -7.156 1.00 70.81 184 LEU A C 1
ATOM 1431 O O . LEU A 1 184 ? -4.361 -13.775 -8.340 1.00 70.81 184 LEU A O 1
ATOM 1435 N N . PHE A 1 185 ? -2.991 -13.620 -6.560 1.00 67.62 185 PHE A N 1
ATOM 1436 C CA . PHE A 1 185 ? -1.892 -12.943 -7.270 1.00 67.62 185 PHE A CA 1
ATOM 1437 C C . PHE A 1 185 ? -1.057 -13.905 -8.139 1.00 67.62 185 PHE A C 1
ATOM 1439 O O . PHE A 1 185 ? -0.268 -13.474 -8.977 1.00 67.62 185 PHE A O 1
ATOM 1446 N N . GLY A 1 186 ? -1.291 -15.217 -8.025 1.00 63.22 186 GLY A N 1
ATOM 1447 C CA . GLY A 1 186 ? -0.757 -16.228 -8.935 1.00 63.22 186 GLY A CA 1
ATOM 1448 C C . GLY A 1 186 ? 0.666 -16.703 -8.624 1.00 63.22 186 GLY A C 1
ATOM 1449 O O . GLY A 1 186 ? 1.297 -16.322 -7.638 1.00 63.22 186 GLY A O 1
ATOM 1450 N N . PHE A 1 187 ? 1.166 -17.591 -9.489 1.00 59.00 187 PHE A N 1
ATOM 1451 C CA . PHE A 1 187 ? 2.429 -18.311 -9.295 1.00 59.00 187 PHE A CA 1
ATOM 1452 C C . PHE A 1 187 ? 3.657 -17.398 -9.168 1.00 59.00 187 PHE A C 1
ATOM 1454 O O . PHE A 1 187 ? 4.571 -17.745 -8.429 1.00 59.00 187 PHE A O 1
ATOM 1461 N N . THR A 1 188 ? 3.682 -16.239 -9.834 1.00 59.34 188 THR A N 1
ATOM 1462 C CA . THR A 1 188 ? 4.837 -15.323 -9.825 1.00 59.34 188 THR A CA 1
ATOM 1463 C C . THR A 1 188 ? 5.189 -14.853 -8.416 1.00 59.34 188 THR A C 1
ATOM 1465 O O . THR A 1 188 ? 6.353 -14.883 -8.031 1.00 59.34 188 THR A O 1
ATOM 1468 N N . VAL A 1 189 ? 4.179 -14.492 -7.620 1.00 63.50 189 VAL A N 1
ATOM 1469 C CA . VAL A 1 189 ? 4.373 -14.061 -6.230 1.00 63.50 189 VAL A CA 1
ATOM 1470 C C . VAL A 1 189 ? 4.748 -15.251 -5.345 1.00 63.50 189 VAL A C 1
ATOM 1472 O O . VAL A 1 189 ? 5.621 -15.118 -4.501 1.00 63.50 189 VAL A O 1
ATOM 1475 N N . ILE A 1 190 ? 4.160 -16.431 -5.572 1.00 62.84 190 ILE A N 1
ATOM 1476 C CA . ILE A 1 190 ? 4.434 -17.644 -4.778 1.00 62.84 190 ILE A CA 1
ATOM 1477 C C . ILE A 1 190 ? 5.867 -18.163 -4.982 1.00 62.84 190 ILE A C 1
ATOM 1479 O O . ILE A 1 190 ? 6.488 -18.588 -4.017 1.00 62.84 190 ILE A O 1
ATOM 1483 N N . PHE A 1 191 ? 6.405 -18.130 -6.206 1.00 58.41 191 PHE A N 1
ATOM 1484 C CA . PHE A 1 191 ? 7.779 -18.576 -6.496 1.00 58.41 191 PHE A CA 1
ATOM 1485 C C . PHE A 1 191 ? 8.858 -17.560 -6.099 1.00 58.41 191 PHE A C 1
ATOM 1487 O O . PHE A 1 191 ? 10.037 -17.910 -6.060 1.00 58.41 191 PHE A O 1
ATOM 1494 N N . ALA A 1 192 ? 8.475 -16.307 -5.849 1.00 58.03 192 ALA A N 1
ATOM 1495 C CA . ALA A 1 192 ? 9.384 -15.267 -5.378 1.00 58.03 192 ALA A CA 1
ATOM 1496 C C . ALA A 1 192 ? 9.602 -15.296 -3.849 1.00 58.03 192 ALA A C 1
ATOM 1498 O O . ALA A 1 192 ? 10.489 -14.590 -3.359 1.00 58.03 192 ALA A O 1
ATOM 1499 N N . LEU A 1 193 ? 8.806 -16.090 -3.118 1.00 58.44 193 LEU A N 1
ATOM 1500 C CA . LEU A 1 193 ? 8.922 -16.368 -1.679 1.00 58.44 193 LEU A CA 1
ATOM 1501 C C . LEU A 1 193 ? 9.797 -17.598 -1.421 1.00 58.44 193 LEU A C 1
ATOM 1503 O O . LEU A 1 193 ? 10.630 -17.518 -0.489 1.00 58.44 193 LEU A O 1
#

Foldseek 3Di:
DQDLVVLQVCVVVVVLVVLLQQQQPDCPVCPPPHDSNHDPVSNVVSLVSLQSSLCSDPPDPLSVLLNLLSVLLVLLSVLLVLLVVLVVCVVVVHDCVVPPHDDPVVSCNLVSLLVLLVQLVDPSSLVSCVSNNVLRSLLSSQLSLCVVQPPDPPPSSLSSLVSSLSSLCSSPVVDPVSVVVSCVSDDSSVVSD